Protein AF-A0A847Q2Q8-F1 (afdb_monomer_lite)

Secondary structure (DSSP, 8-state):
--PPPPPPP---PPP--------------PPPP----------------PPPP-------------------PPP-------S--------PPPPEEEEEE-TTSSEEEEEEEESEEEE-TTTEEEE-TT-EEEEETTEEEEESSEEEEEE-SS---EEEEEETT-EEEGGGEEEEETTSEEEE-SSTT-TTEEEEEE-EEEEEE--SS-EEEEEEESS-EEEEGGGEEEE-TTEEEEE-TT-TTEEEEEEEEEEEEE-

pLDDT: mean 72.7, std 24.14, range [29.91, 97.44]

Sequence (259 aa):
QAAPEPAPAVEQAEAPIVEAPVESPVPQAAAPAVEQAEAPIVETPVESPVPPAAAPEAAAEREEPAEASAGQPVEVVQTAQPSGQPVQTPASSPASYKISKLENDLLVGIDLKKGSLAVNPRALVAYDGQITITEIGGWLLAGGSGTVWLGSRAGIAIVHKLEEGRIARAEALAAFDAHIELVPAETALTQGLVRVSRGSCDALVFPEGSYREMKIDGGPLSLRADSLLLSDESVTLSAAGGMPGYLVLSGRGRAVVAR

Structure (mmCIF, N/CA/C/O backbone):
data_AF-A0A847Q2Q8-F1
#
_entry.id   AF-A0A847Q2Q8-F1
#
loop_
_atom_site.group_PDB
_atom_site.id
_atom_site.type_symbol
_atom_site.label_atom_id
_atom_site.label_alt_id
_atom_site.label_comp_id
_atom_site.label_asym_id
_atom_site.label_entity_id
_atom_site.label_seq_id
_atom_site.pdbx_PDB_ins_code
_atom_site.Cartn_x
_atom_site.Cartn_y
_atom_site.Cartn_z
_atom_site.occupancy
_atom_site.B_iso_or_equiv
_atom_site.auth_seq_id
_atom_site.auth_comp_id
_atom_site.auth_asym_id
_atom_site.auth_atom_id
_atom_site.pdbx_PDB_model_num
ATOM 1 N N . GLN A 1 1 ? 65.331 -23.910 -52.247 1.00 42.25 1 GLN A N 1
ATOM 2 C CA . GLN A 1 1 ? 64.662 -24.687 -51.180 1.00 42.25 1 GLN A CA 1
ATOM 3 C C . GLN A 1 1 ? 64.107 -23.659 -50.200 1.00 42.25 1 GLN A C 1
ATOM 5 O O . GLN A 1 1 ? 64.895 -22.842 -49.761 1.00 42.25 1 GLN A O 1
ATOM 10 N N . ALA A 1 2 ? 62.818 -23.526 -49.909 1.00 44.47 2 ALA A N 1
ATOM 11 C CA . ALA A 1 2 ? 61.625 -24.279 -50.280 1.00 44.47 2 ALA A CA 1
ATOM 12 C C . ALA A 1 2 ? 60.468 -23.289 -50.548 1.00 44.47 2 ALA A C 1
ATOM 14 O O . ALA A 1 2 ? 60.478 -22.169 -50.041 1.00 44.47 2 ALA A O 1
ATOM 15 N N . ALA A 1 3 ? 59.541 -23.704 -51.411 1.00 51.12 3 ALA A N 1
ATOM 16 C CA . ALA A 1 3 ? 58.348 -22.976 -51.836 1.00 51.12 3 ALA A CA 1
ATOM 17 C C . ALA A 1 3 ? 57.242 -23.004 -50.755 1.00 51.12 3 ALA A C 1
ATOM 19 O O . ALA A 1 3 ? 57.277 -23.886 -49.897 1.00 51.12 3 ALA A O 1
ATOM 20 N N . PRO A 1 4 ? 56.264 -22.077 -50.793 1.00 50.19 4 PRO A N 1
ATOM 21 C CA . PRO A 1 4 ? 55.103 -22.104 -49.903 1.00 50.19 4 PRO A CA 1
ATOM 22 C C . PRO A 1 4 ? 54.136 -23.235 -50.290 1.00 50.19 4 PRO A C 1
ATOM 24 O O . PRO A 1 4 ? 53.754 -23.358 -51.454 1.00 50.19 4 PRO A O 1
ATOM 27 N N . GLU A 1 5 ? 53.738 -24.051 -49.314 1.00 51.28 5 GLU A N 1
ATOM 28 C CA . GLU A 1 5 ? 52.699 -25.074 -49.478 1.00 51.28 5 GLU A CA 1
ATOM 29 C C . GLU A 1 5 ? 51.289 -24.444 -49.421 1.00 51.28 5 GLU A C 1
ATOM 31 O O . GLU A 1 5 ? 51.044 -23.572 -48.580 1.00 51.28 5 GLU A O 1
ATOM 36 N N . PRO A 1 6 ? 50.363 -24.847 -50.314 1.00 53.94 6 PRO A N 1
ATOM 37 C CA . PRO A 1 6 ? 49.015 -24.294 -50.396 1.00 53.94 6 PRO A CA 1
ATOM 38 C C . PRO A 1 6 ? 48.042 -24.932 -49.391 1.00 53.94 6 PRO A C 1
ATOM 40 O O . PRO A 1 6 ? 48.138 -26.108 -49.048 1.00 53.94 6 PRO A O 1
ATOM 43 N N . ALA A 1 7 ? 47.062 -24.132 -48.967 1.00 52.88 7 ALA A N 1
ATOM 44 C CA . ALA A 1 7 ? 45.928 -24.543 -48.146 1.00 52.88 7 ALA A CA 1
ATOM 45 C C . ALA A 1 7 ? 45.093 -25.658 -48.808 1.00 52.88 7 ALA A C 1
ATOM 47 O O . ALA A 1 7 ? 44.859 -25.590 -50.020 1.00 52.88 7 ALA A O 1
ATOM 48 N N . PRO A 1 8 ? 44.557 -26.626 -48.043 1.00 48.09 8 PRO A N 1
ATOM 49 C CA . PRO A 1 8 ? 43.514 -27.500 -48.548 1.00 48.09 8 PRO A CA 1
ATOM 50 C C . PRO A 1 8 ? 42.139 -26.827 -48.463 1.00 48.09 8 PRO A C 1
ATOM 52 O O . PRO A 1 8 ? 41.803 -26.104 -47.523 1.00 48.09 8 PRO A O 1
ATOM 55 N N . ALA A 1 9 ? 41.374 -27.076 -49.519 1.00 42.25 9 ALA A N 1
ATOM 56 C CA . ALA A 1 9 ? 40.044 -26.581 -49.789 1.00 42.25 9 ALA A CA 1
ATOM 57 C C . ALA A 1 9 ? 38.961 -27.226 -48.905 1.00 42.25 9 ALA A C 1
ATOM 59 O O . ALA A 1 9 ? 39.065 -28.380 -48.510 1.00 42.25 9 ALA A O 1
ATOM 60 N N . VAL A 1 10 ? 37.923 -26.422 -48.658 1.00 47.19 10 VAL A N 1
ATOM 61 C CA . VAL A 1 10 ? 36.488 -26.736 -48.547 1.00 47.19 10 VAL A CA 1
ATOM 62 C C . VAL A 1 10 ? 36.111 -28.220 -48.414 1.00 47.19 10 VAL A C 1
ATOM 64 O O . VAL A 1 10 ? 36.114 -28.950 -49.399 1.00 47.19 10 VAL A O 1
ATOM 67 N N . GLU A 1 11 ? 35.598 -28.597 -47.243 1.00 40.97 11 GLU A N 1
ATOM 68 C CA . GLU A 1 11 ? 34.616 -29.679 -47.119 1.00 40.97 11 GLU A CA 1
ATOM 69 C C . GLU A 1 11 ? 33.400 -29.125 -46.362 1.00 40.97 11 GLU A C 1
ATOM 71 O O . GLU A 1 11 ? 33.376 -29.013 -45.137 1.00 40.97 11 GLU A O 1
ATOM 76 N N . GLN A 1 12 ? 32.414 -28.662 -47.134 1.00 45.03 12 GLN A N 1
ATOM 77 C CA . GLN A 1 12 ? 31.042 -28.528 -46.662 1.00 45.03 12 GLN A CA 1
ATOM 78 C C . GLN A 1 12 ? 30.512 -29.949 -46.469 1.00 45.03 12 GLN A C 1
ATOM 80 O O . GLN A 1 12 ? 30.345 -30.667 -47.449 1.00 45.03 12 GLN A O 1
ATOM 85 N N . ALA A 1 13 ? 30.254 -30.345 -45.226 1.00 40.31 13 ALA A N 1
ATOM 86 C CA . ALA A 1 13 ? 29.456 -31.525 -44.930 1.00 40.31 13 ALA A CA 1
ATOM 87 C C . ALA A 1 13 ? 28.062 -31.064 -44.496 1.00 40.31 13 ALA A C 1
ATOM 89 O O . ALA A 1 13 ? 27.894 -30.312 -43.534 1.00 40.31 13 ALA A O 1
ATOM 90 N N . GLU A 1 14 ? 27.097 -31.473 -45.308 1.00 42.81 14 GLU A N 1
ATOM 91 C CA . GLU A 1 14 ? 25.679 -31.152 -45.290 1.00 42.81 14 GLU A CA 1
ATOM 92 C C . GLU A 1 14 ? 24.980 -31.508 -43.971 1.00 42.81 14 GLU A C 1
ATOM 94 O O . GLU A 1 14 ? 25.254 -32.521 -43.328 1.00 42.81 14 GLU A O 1
ATOM 99 N N . ALA A 1 15 ? 23.998 -30.682 -43.611 1.00 41.25 15 ALA A N 1
ATOM 100 C CA . ALA A 1 15 ? 22.937 -31.065 -42.694 1.00 41.25 15 ALA A CA 1
ATOM 101 C C . ALA A 1 15 ? 22.070 -32.166 -43.332 1.00 41.25 15 ALA A C 1
ATOM 103 O O . ALA A 1 15 ? 21.669 -32.002 -44.484 1.00 41.25 15 ALA A O 1
ATOM 104 N N . PRO A 1 16 ? 21.673 -33.226 -42.610 1.00 42.56 16 PRO A N 1
ATOM 105 C CA . PRO A 1 16 ? 20.575 -34.059 -43.068 1.00 42.56 16 PRO A CA 1
ATOM 106 C C . PRO A 1 16 ? 19.238 -33.443 -42.631 1.00 42.56 16 PRO A C 1
ATOM 108 O O . PRO A 1 16 ? 18.934 -33.339 -41.441 1.00 42.56 16 PRO A O 1
ATOM 111 N N . ILE A 1 17 ? 18.434 -33.038 -43.615 1.00 41.88 17 ILE A N 1
ATOM 112 C CA . ILE A 1 17 ? 16.991 -32.804 -43.477 1.00 41.88 17 ILE A CA 1
ATOM 113 C C . ILE A 1 17 ? 16.263 -34.022 -44.083 1.00 41.88 17 ILE A C 1
ATOM 115 O O . ILE A 1 17 ? 16.668 -34.495 -45.141 1.00 41.88 17 ILE A O 1
ATOM 119 N N . VAL A 1 18 ? 15.130 -34.392 -43.461 1.00 37.06 18 VAL A N 1
ATOM 120 C CA . VAL A 1 18 ? 14.027 -35.276 -43.927 1.00 37.06 18 VAL A CA 1
ATOM 121 C C . VAL A 1 18 ? 14.330 -36.780 -43.750 1.00 37.06 18 VAL A C 1
ATOM 123 O O . VAL A 1 18 ? 15.325 -37.270 -44.253 1.00 37.06 18 VAL A O 1
ATOM 126 N N . GLU A 1 19 ? 13.602 -37.554 -42.931 1.00 35.22 19 GLU A N 1
ATOM 127 C CA . GLU A 1 19 ? 12.213 -38.007 -43.140 1.00 35.22 19 GLU A CA 1
ATOM 128 C C . GLU A 1 19 ? 11.446 -38.296 -41.820 1.00 35.22 19 GLU A C 1
ATOM 130 O O . GLU A 1 19 ? 11.912 -39.021 -40.944 1.00 35.22 19 GLU A O 1
ATOM 135 N N . ALA A 1 20 ? 10.222 -37.764 -41.710 1.00 41.94 20 ALA A N 1
ATOM 136 C CA . ALA A 1 20 ? 9.076 -38.448 -41.078 1.00 41.94 20 ALA A CA 1
ATOM 137 C C . ALA A 1 20 ? 8.509 -39.470 -42.104 1.00 41.94 20 ALA A C 1
ATOM 139 O O . ALA A 1 20 ? 8.862 -39.301 -43.272 1.00 41.94 20 ALA A O 1
ATOM 140 N N . PRO A 1 21 ? 7.608 -40.445 -41.803 1.00 46.44 21 PRO A N 1
ATOM 141 C CA . PRO A 1 21 ? 6.661 -40.511 -40.672 1.00 46.44 21 PRO A CA 1
ATOM 142 C C . PRO A 1 21 ? 6.418 -41.925 -40.077 1.00 46.44 21 PRO A C 1
ATOM 144 O O . PRO A 1 21 ? 6.434 -42.905 -40.805 1.00 46.44 21 PRO A O 1
ATOM 147 N N . VAL A 1 22 ? 6.026 -42.054 -38.800 1.00 43.41 22 VAL A N 1
ATOM 148 C CA . VAL A 1 22 ? 5.015 -43.072 -38.430 1.00 43.41 22 VAL A CA 1
ATOM 149 C C . VAL A 1 22 ? 4.222 -42.638 -37.197 1.00 43.41 22 VAL A C 1
ATOM 151 O O . VAL A 1 22 ? 4.743 -42.412 -36.109 1.00 43.41 22 VAL A O 1
ATOM 154 N N . GLU A 1 23 ? 2.932 -42.522 -37.447 1.00 37.50 23 GLU A N 1
ATOM 155 C CA . GLU A 1 23 ? 1.781 -42.370 -36.574 1.00 37.50 23 GLU A CA 1
ATOM 156 C C . GLU A 1 23 ? 1.622 -43.553 -35.601 1.00 37.50 23 GLU A C 1
ATOM 158 O O . GLU A 1 23 ? 1.736 -44.701 -36.029 1.00 37.50 23 GLU A O 1
ATOM 163 N N . SER A 1 24 ? 1.326 -43.291 -34.318 1.00 45.00 24 SER A N 1
ATOM 164 C CA . SER A 1 24 ? 0.503 -44.145 -33.427 1.00 45.00 24 SER A CA 1
ATOM 165 C C . SER A 1 24 ? 0.433 -43.585 -31.994 1.00 45.00 24 SER A C 1
ATOM 167 O O . SER A 1 24 ? 1.316 -42.835 -31.585 1.00 45.00 24 SER A O 1
ATOM 169 N N . PRO A 1 25 ? -0.650 -43.846 -31.239 1.00 46.44 25 PRO A N 1
ATOM 170 C CA . PRO A 1 25 ? -1.560 -42.784 -30.840 1.00 46.44 25 PRO A CA 1
ATOM 171 C C . PRO A 1 25 ? -1.456 -42.371 -29.372 1.00 46.44 25 PRO A C 1
ATOM 173 O O . PRO A 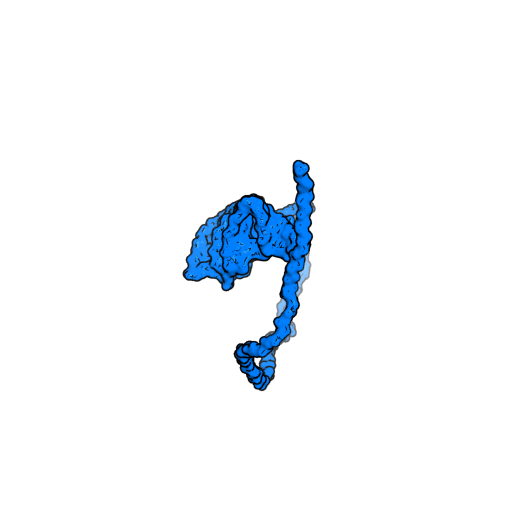1 25 ? -1.077 -43.125 -28.480 1.00 46.44 25 PRO A O 1
ATOM 176 N N . VAL A 1 26 ? -1.915 -41.142 -29.152 1.00 43.50 26 VAL A N 1
ATOM 177 C CA . VAL A 1 26 ? -2.361 -40.590 -27.873 1.00 43.50 26 VAL A CA 1
ATOM 178 C C . VAL A 1 26 ? -3.368 -41.556 -27.225 1.00 43.50 26 VAL A C 1
ATOM 180 O O . VAL A 1 26 ? -4.384 -41.854 -27.859 1.00 43.50 26 VAL A O 1
ATOM 183 N N . PRO A 1 27 ? -3.200 -42.001 -25.965 1.00 40.97 27 PRO A N 1
ATOM 184 C CA . PRO A 1 27 ? -4.347 -42.432 -25.183 1.00 40.97 27 PRO A CA 1
ATOM 185 C C . PRO A 1 27 ? -5.154 -41.180 -24.833 1.00 40.97 27 PRO A C 1
ATOM 187 O O . PRO A 1 27 ? -4.901 -40.476 -23.856 1.00 40.97 27 PRO A O 1
ATOM 190 N N . GLN A 1 28 ? -6.102 -40.877 -25.715 1.00 39.44 28 GLN A N 1
ATOM 191 C CA . GLN A 1 28 ? -7.170 -39.919 -25.512 1.00 39.44 28 GLN A CA 1
ATOM 192 C C . GLN A 1 28 ? -8.017 -40.444 -24.347 1.00 39.44 28 GLN A C 1
ATOM 194 O O . GLN A 1 28 ? -8.826 -41.356 -24.510 1.00 39.44 28 GLN A O 1
ATOM 199 N N . ALA A 1 29 ? -7.788 -39.915 -23.144 1.00 40.31 29 ALA A N 1
ATOM 200 C CA . ALA A 1 29 ? -8.736 -40.079 -22.056 1.00 40.31 29 ALA A CA 1
ATOM 201 C C . ALA A 1 29 ? -10.028 -39.386 -22.497 1.00 40.31 29 ALA A C 1
ATOM 203 O O . ALA A 1 29 ? -10.071 -38.169 -22.683 1.00 40.31 29 ALA A O 1
ATOM 204 N N . ALA A 1 30 ? -11.034 -40.211 -22.765 1.00 37.88 30 ALA A N 1
ATOM 205 C CA . ALA A 1 30 ? -12.343 -39.808 -23.224 1.00 37.88 30 ALA A CA 1
ATOM 206 C C . ALA A 1 30 ? -12.934 -38.730 -22.308 1.00 37.88 30 ALA A C 1
ATOM 208 O O . ALA A 1 30 ? -13.065 -38.918 -21.098 1.00 37.88 30 ALA A O 1
ATOM 209 N N . ALA A 1 31 ? -13.330 -37.614 -22.915 1.00 38.31 31 ALA A N 1
ATOM 210 C CA . ALA A 1 31 ? -14.381 -36.783 -22.361 1.00 38.31 31 ALA A CA 1
ATOM 211 C C . ALA A 1 31 ? -15.652 -37.644 -22.245 1.00 38.31 31 ALA A C 1
ATOM 213 O O . ALA A 1 31 ? -16.011 -38.301 -23.229 1.00 38.31 31 ALA A O 1
ATOM 214 N N . PRO A 1 32 ? -16.359 -37.666 -21.104 1.00 40.22 32 PRO A N 1
ATOM 215 C CA . PRO A 1 32 ? -17.725 -38.143 -21.119 1.00 40.22 32 PRO A CA 1
ATOM 216 C C . PRO A 1 32 ? -18.565 -37.152 -21.925 1.00 40.22 32 PRO A C 1
ATOM 218 O O . PRO A 1 32 ? -18.540 -35.939 -21.706 1.00 40.22 32 PRO A O 1
ATOM 221 N N . ALA A 1 33 ? -19.264 -37.711 -22.906 1.00 36.22 33 ALA A N 1
ATOM 222 C CA . ALA A 1 33 ? -20.278 -37.039 -23.683 1.00 36.22 33 ALA A CA 1
ATOM 223 C C . ALA A 1 33 ? -21.372 -36.465 -22.771 1.00 36.22 33 ALA A C 1
ATOM 225 O O . ALA A 1 33 ? -21.797 -37.086 -21.802 1.00 36.22 33 ALA A O 1
ATOM 226 N N . VAL A 1 34 ? -21.783 -35.262 -23.155 1.00 38.19 34 VAL A N 1
ATOM 227 C CA . VAL A 1 34 ? -23.048 -34.567 -22.915 1.00 38.19 34 VAL A CA 1
ATOM 228 C C . VAL A 1 34 ? -24.156 -35.446 -22.317 1.00 38.19 34 VAL A C 1
ATOM 230 O O . VAL A 1 34 ? -24.701 -36.314 -22.994 1.00 38.19 34 VAL A O 1
ATOM 233 N N . GLU A 1 35 ? -24.562 -35.130 -21.089 1.00 38.19 35 GLU A N 1
ATOM 234 C CA . GLU A 1 35 ? -25.920 -35.395 -20.620 1.00 38.19 35 GLU A CA 1
ATOM 235 C C . GLU A 1 35 ? -26.674 -34.062 -20.706 1.00 38.19 35 GLU A C 1
ATOM 237 O O . GLU A 1 35 ? -26.507 -33.161 -19.884 1.00 38.19 35 GLU A O 1
ATOM 242 N N . GLN A 1 36 ? -27.430 -33.894 -21.793 1.00 43.00 36 GLN A N 1
ATOM 243 C CA . GLN A 1 36 ? -28.483 -32.891 -21.867 1.00 43.00 36 GLN A CA 1
ATOM 244 C C . GLN A 1 36 ? -29.540 -33.245 -20.819 1.00 43.00 36 GLN A C 1
ATOM 246 O O . GLN A 1 36 ? -30.263 -34.226 -20.972 1.00 43.00 36 GLN A O 1
ATOM 251 N N . ALA A 1 37 ? -29.660 -32.408 -19.797 1.00 40.03 37 ALA A N 1
ATOM 252 C CA . ALA A 1 37 ? -30.885 -32.267 -19.029 1.00 40.03 37 ALA A CA 1
ATOM 253 C C . ALA A 1 37 ? -31.390 -30.830 -19.222 1.00 40.03 37 ALA A C 1
ATOM 255 O O . ALA A 1 37 ? -31.073 -29.925 -18.454 1.00 40.03 37 ALA A O 1
ATOM 256 N N . GLU A 1 38 ? -32.150 -30.618 -20.299 1.00 47.81 38 GLU A N 1
ATOM 257 C CA . GLU A 1 38 ? -33.140 -29.543 -20.347 1.00 47.81 38 GLU A CA 1
ATOM 258 C C . GLU A 1 38 ? -34.271 -29.893 -19.374 1.00 47.81 38 GLU A C 1
ATOM 260 O O . GLU A 1 38 ? -34.927 -30.924 -19.521 1.00 47.81 38 GLU A O 1
ATOM 265 N N . ALA A 1 39 ? -34.518 -29.026 -18.393 1.00 41.78 39 ALA A N 1
ATOM 266 C CA . ALA A 1 39 ? -35.787 -28.929 -17.678 1.00 41.78 39 ALA A CA 1
ATOM 267 C C . ALA A 1 39 ? -35.914 -27.522 -17.056 1.00 41.78 39 ALA A C 1
ATOM 269 O O . ALA A 1 39 ? -34.904 -26.875 -16.784 1.00 41.78 39 ALA A O 1
ATOM 270 N N . PRO A 1 40 ? -37.142 -27.004 -16.911 1.00 44.09 40 PRO A N 1
ATOM 271 C CA . PRO A 1 40 ? -37.523 -25.727 -17.498 1.00 44.09 40 PRO A CA 1
ATOM 272 C C . PRO A 1 40 ? -37.280 -24.503 -16.615 1.00 44.09 40 PRO A C 1
ATOM 274 O O . PRO A 1 40 ? -37.281 -24.545 -15.387 1.00 44.09 40 PRO A O 1
ATOM 277 N N . ILE A 1 41 ? -37.190 -23.384 -17.326 1.00 47.44 41 ILE A N 1
ATOM 278 C CA . ILE A 1 41 ? -37.459 -22.021 -16.883 1.00 47.44 41 ILE A CA 1
ATOM 279 C C . ILE A 1 41 ? -38.739 -22.025 -16.029 1.00 47.44 41 ILE A C 1
ATOM 281 O O . ILE A 1 41 ? -39.822 -22.323 -16.531 1.00 47.44 41 ILE A O 1
ATOM 285 N N . VAL A 1 42 ? -38.624 -21.678 -14.750 1.00 38.78 42 VAL A N 1
ATOM 286 C CA . VAL A 1 42 ? -39.754 -21.166 -13.971 1.00 38.78 42 VAL A CA 1
ATOM 287 C C . VAL A 1 42 ? -39.409 -19.724 -13.643 1.00 38.78 42 VAL A C 1
ATOM 289 O O . VAL A 1 42 ? -38.712 -19.437 -12.673 1.00 38.78 42 VAL A O 1
ATOM 292 N N . GLU A 1 43 ? -39.874 -18.815 -14.500 1.00 40.25 43 GLU A N 1
ATOM 293 C CA . GLU A 1 43 ? -40.080 -17.425 -14.116 1.00 40.25 43 GLU A CA 1
ATOM 294 C C . GLU A 1 43 ? -41.085 -17.419 -12.964 1.00 40.25 43 GLU A C 1
ATOM 296 O O . GLU A 1 43 ? -42.289 -17.573 -13.162 1.00 40.25 43 GLU A O 1
ATOM 301 N N . THR A 1 44 ? -40.602 -17.282 -11.735 1.00 40.91 44 THR A N 1
ATOM 302 C CA . THR A 1 44 ? -41.458 -16.811 -10.651 1.00 40.91 44 THR A CA 1
ATOM 303 C C . THR A 1 44 ? -41.521 -15.289 -10.766 1.00 40.91 44 THR A C 1
ATOM 305 O O . THR A 1 44 ? -40.486 -14.645 -10.558 1.00 40.91 44 THR A O 1
ATOM 308 N N . PRO A 1 45 ? -42.677 -14.685 -11.095 1.00 46.00 45 PRO A N 1
ATOM 309 C CA . PRO A 1 45 ? -42.817 -13.240 -11.035 1.00 46.00 45 PRO A CA 1
ATOM 310 C C . PRO A 1 45 ? -42.664 -12.820 -9.573 1.00 46.00 45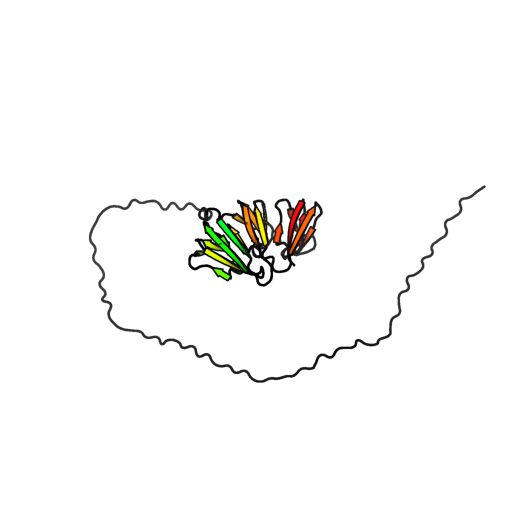 PRO A C 1
ATOM 312 O O . PRO A 1 45 ? -43.511 -13.127 -8.735 1.00 46.00 45 PRO A O 1
ATOM 315 N N . VAL A 1 46 ? -41.572 -12.129 -9.244 1.00 40.03 46 VAL A N 1
ATOM 316 C CA . VAL A 1 46 ? -41.518 -11.362 -7.999 1.00 40.03 46 VAL A CA 1
ATOM 317 C C . VAL A 1 46 ? -42.337 -10.106 -8.256 1.00 40.03 46 VAL A C 1
ATOM 319 O O . VAL A 1 46 ? -41.852 -9.097 -8.766 1.00 40.03 46 VAL A O 1
ATOM 322 N N . GLU A 1 47 ? -43.630 -10.242 -7.984 1.00 39.75 47 GLU A N 1
ATOM 323 C CA . GLU A 1 47 ? -44.590 -9.156 -7.898 1.00 39.75 47 GLU A CA 1
ATOM 324 C C . GLU A 1 47 ? -44.002 -8.061 -7.000 1.00 39.75 47 GLU A C 1
ATOM 326 O O . GLU A 1 47 ? -43.698 -8.283 -5.829 1.00 39.75 47 GLU A O 1
ATOM 331 N N . SER A 1 48 ? -43.768 -6.886 -7.582 1.00 43.56 48 SER A N 1
ATOM 332 C CA . SER A 1 48 ? -43.435 -5.682 -6.830 1.00 43.56 48 SER A CA 1
ATOM 333 C C . SER A 1 48 ? -44.699 -5.198 -6.123 1.00 43.56 48 SER A C 1
ATOM 335 O O . SER A 1 48 ? -45.632 -4.789 -6.819 1.00 43.56 48 SER A O 1
ATOM 337 N N . PRO A 1 49 ? -44.770 -5.157 -4.781 1.00 40.69 49 PRO A N 1
ATOM 338 C CA . PRO A 1 49 ? -45.802 -4.370 -4.138 1.00 40.69 49 PRO A CA 1
ATOM 339 C C . PRO A 1 49 ? -45.432 -2.890 -4.289 1.00 40.69 49 PRO A C 1
ATOM 341 O O . PRO A 1 49 ? -44.642 -2.332 -3.529 1.00 40.69 49 PRO A O 1
ATOM 344 N N . VAL A 1 50 ? -46.011 -2.254 -5.307 1.00 44.06 50 VAL A N 1
ATOM 345 C CA . VAL A 1 50 ? -46.184 -0.800 -5.365 1.00 44.06 50 VAL A CA 1
ATOM 346 C C . VAL A 1 50 ? -47.062 -0.413 -4.166 1.00 44.06 50 VAL A C 1
ATOM 348 O O . VAL A 1 50 ? -48.200 -0.885 -4.095 1.00 44.06 50 VAL A O 1
ATOM 351 N N . PRO A 1 51 ? -46.603 0.415 -3.210 1.00 48.81 51 PRO A N 1
ATOM 352 C CA . PRO A 1 51 ? -47.514 0.973 -2.220 1.00 48.81 51 PRO A CA 1
ATOM 353 C C . PRO A 1 51 ? -48.498 1.916 -2.937 1.00 48.81 51 PRO A C 1
ATOM 355 O O . PRO A 1 51 ? -48.067 2.733 -3.757 1.00 48.81 51 PRO A O 1
ATOM 358 N N . PRO A 1 52 ? -49.815 1.812 -2.684 1.00 47.81 52 PRO A N 1
ATOM 359 C CA . PRO A 1 52 ? -50.805 2.606 -3.395 1.00 47.81 52 PRO A CA 1
ATOM 360 C C . PRO A 1 52 ? -50.626 4.097 -3.100 1.00 47.81 52 PRO A C 1
ATOM 362 O O . PRO A 1 52 ? -50.491 4.518 -1.950 1.00 47.81 52 PRO A O 1
ATOM 365 N N . ALA A 1 53 ? -50.660 4.891 -4.170 1.00 40.91 53 ALA A N 1
ATOM 366 C CA . ALA A 1 53 ? -50.795 6.334 -4.115 1.00 40.91 53 ALA A CA 1
ATOM 367 C C . ALA A 1 53 ? -52.094 6.704 -3.383 1.00 40.91 53 ALA A C 1
ATOM 369 O O . ALA A 1 53 ? -53.187 6.381 -3.846 1.00 40.91 53 ALA A O 1
ATOM 370 N N . ALA A 1 54 ? -51.964 7.403 -2.259 1.00 38.75 54 ALA A N 1
ATOM 371 C CA . ALA A 1 54 ? -53.069 8.062 -1.581 1.00 38.75 54 ALA A CA 1
ATOM 372 C C . ALA A 1 54 ? -52.729 9.546 -1.390 1.00 38.75 54 ALA A C 1
ATOM 374 O O . ALA A 1 54 ? -51.848 9.910 -0.617 1.00 38.75 54 ALA A O 1
ATOM 375 N N . ALA A 1 55 ? -53.444 10.391 -2.121 1.00 39.75 55 ALA A N 1
ATOM 376 C CA . ALA A 1 55 ? -53.714 11.797 -1.828 1.00 39.75 55 ALA A CA 1
ATOM 377 C C . ALA A 1 55 ? -55.128 12.084 -2.386 1.00 39.75 55 ALA A C 1
ATOM 379 O O . ALA A 1 55 ? -55.498 11.390 -3.341 1.00 39.75 55 ALA A O 1
ATOM 380 N N . PRO A 1 56 ? -55.910 13.072 -1.897 1.00 46.16 56 PRO A N 1
ATOM 381 C CA . PRO A 1 56 ? -55.545 14.205 -1.033 1.00 46.16 56 PRO A CA 1
ATOM 382 C C . PRO A 1 56 ? -56.572 14.500 0.105 1.00 46.16 56 PRO A C 1
ATOM 384 O O . PRO A 1 56 ? -57.488 13.722 0.338 1.00 46.16 56 PRO A O 1
ATOM 387 N N . GLU A 1 57 ? -56.412 15.674 0.741 1.00 35.19 57 GLU A N 1
ATOM 388 C CA . GLU A 1 57 ? -57.350 16.420 1.621 1.00 35.19 57 GLU A CA 1
ATOM 389 C C . GLU A 1 57 ? -57.246 16.111 3.138 1.00 35.19 57 GLU A C 1
ATOM 391 O O . GLU A 1 57 ? -57.248 14.960 3.546 1.00 35.19 57 GLU A O 1
ATOM 396 N N . ALA A 1 58 ? -57.114 17.070 4.067 1.00 33.28 58 ALA A N 1
ATOM 397 C CA . ALA A 1 58 ? -57.446 18.495 4.045 1.00 33.28 58 ALA A CA 1
ATOM 398 C C . ALA A 1 58 ? -56.647 19.327 5.086 1.00 33.28 58 ALA A C 1
ATOM 400 O O . ALA A 1 58 ? -56.220 18.814 6.116 1.00 33.28 58 ALA A O 1
ATOM 401 N N . ALA A 1 59 ? -56.587 20.638 4.810 1.00 34.59 59 ALA A N 1
ATOM 402 C CA . ALA A 1 59 ? -56.432 21.773 5.733 1.00 34.59 59 ALA A CA 1
ATOM 403 C C . ALA A 1 59 ? -55.055 22.044 6.380 1.00 34.59 59 ALA A C 1
ATOM 405 O O . ALA A 1 59 ? -54.830 21.782 7.557 1.00 34.59 59 ALA A O 1
ATOM 406 N N . ALA A 1 60 ? -54.186 22.731 5.631 1.00 36.91 60 ALA A N 1
ATOM 407 C CA . ALA A 1 60 ? -53.291 23.735 6.203 1.00 36.91 60 ALA A CA 1
ATOM 408 C C . ALA A 1 60 ? -53.804 25.117 5.766 1.00 36.91 60 ALA A C 1
ATOM 410 O O . ALA A 1 60 ? -53.832 25.425 4.571 1.00 36.91 60 ALA A O 1
ATOM 411 N N . GLU A 1 61 ? -54.275 25.903 6.734 1.00 39.12 61 GLU A N 1
ATOM 412 C CA . GLU A 1 61 ? -54.620 27.315 6.573 1.00 39.12 61 GLU A CA 1
ATOM 413 C C . GLU A 1 61 ? -53.422 28.092 6.015 1.00 39.12 61 GLU A C 1
ATOM 415 O O . GLU A 1 61 ? -52.298 27.996 6.507 1.00 39.12 61 GLU A O 1
ATOM 420 N N . ARG A 1 62 ? -53.685 28.854 4.952 1.00 38.16 62 ARG A N 1
ATOM 421 C CA . ARG A 1 62 ? -52.803 29.904 4.451 1.00 38.16 62 ARG A CA 1
ATOM 422 C C . ARG A 1 62 ? -53.102 31.186 5.217 1.00 38.16 62 ARG A C 1
ATOM 424 O O . ARG A 1 62 ? -54.222 31.675 5.128 1.00 38.16 62 ARG A O 1
ATOM 431 N N . GLU A 1 63 ? -52.074 31.787 5.798 1.00 36.03 63 GLU A N 1
ATOM 432 C CA . GLU A 1 63 ? -51.988 33.240 5.951 1.00 36.03 63 GLU A CA 1
ATOM 433 C C . GLU A 1 63 ? -50.545 33.682 5.638 1.00 36.03 63 GLU A C 1
ATOM 435 O O . GLU A 1 63 ? -49.588 33.288 6.298 1.00 36.03 63 GLU A O 1
ATOM 440 N N . GLU A 1 64 ? -50.402 34.464 4.570 1.00 43.28 64 GLU A N 1
ATOM 441 C CA . GLU A 1 64 ? -49.307 35.408 4.292 1.00 43.28 64 GLU A CA 1
ATOM 442 C C . GLU A 1 64 ? -49.912 36.829 4.439 1.00 43.28 64 GLU A C 1
ATOM 444 O O . GLU A 1 64 ? -51.138 36.955 4.393 1.00 43.28 64 GLU A O 1
ATOM 449 N N . PRO A 1 65 ? -49.146 37.933 4.366 1.00 49.78 65 PRO A N 1
ATOM 450 C CA . PRO A 1 65 ? -48.021 38.371 5.193 1.00 49.78 65 PRO A CA 1
ATOM 451 C C . PRO A 1 65 ? -48.291 39.799 5.751 1.00 49.78 65 PRO A C 1
ATOM 453 O O . PRO A 1 65 ? -49.174 40.507 5.270 1.00 49.78 65 PRO A O 1
ATOM 456 N N . ALA A 1 66 ? -47.512 40.292 6.722 1.00 34.38 66 ALA A N 1
ATOM 457 C CA . ALA A 1 66 ? -47.501 41.730 7.033 1.00 34.38 66 ALA A CA 1
ATOM 458 C C . ALA A 1 66 ? -46.153 42.209 7.595 1.00 34.38 66 ALA A C 1
ATOM 460 O O . ALA A 1 66 ? -45.644 41.695 8.589 1.00 34.38 66 ALA A O 1
ATOM 461 N N . GLU A 1 67 ? -45.604 43.211 6.911 1.00 39.88 67 GLU A N 1
ATOM 462 C CA . GLU A 1 67 ? -44.412 43.997 7.225 1.00 39.88 67 GLU A CA 1
ATOM 463 C C . GLU A 1 67 ? -44.528 44.826 8.517 1.00 39.88 67 GLU A C 1
ATOM 465 O O . GLU A 1 67 ? -45.619 45.266 8.874 1.00 39.88 67 GLU A O 1
ATOM 470 N N . ALA A 1 68 ? -43.361 45.105 9.125 1.00 33.50 68 ALA A N 1
ATOM 471 C CA . ALA A 1 68 ? -42.940 46.285 9.917 1.00 33.50 68 ALA A CA 1
ATOM 472 C C . ALA A 1 68 ? -41.992 45.811 11.050 1.00 33.50 68 ALA A C 1
ATOM 474 O O . ALA A 1 68 ? -42.311 44.866 11.754 1.00 33.50 68 ALA A O 1
ATOM 475 N N . SER A 1 69 ? -40.824 46.381 11.355 1.00 36.50 69 SER A N 1
ATOM 476 C CA . SER A 1 69 ? -40.198 47.637 10.961 1.00 36.50 69 SER A CA 1
ATOM 477 C C . SER A 1 69 ? -38.705 47.617 11.350 1.00 36.50 69 SER A C 1
ATOM 479 O O . SER A 1 69 ? -38.345 47.102 12.404 1.00 36.50 69 SER A O 1
ATOM 481 N N . ALA A 1 70 ? -37.883 48.207 10.479 1.00 33.22 70 ALA A N 1
ATOM 482 C CA . ALA A 1 70 ? -36.647 48.970 10.698 1.00 33.22 70 ALA A CA 1
ATOM 483 C C . ALA A 1 70 ? -35.664 48.625 11.844 1.00 33.22 70 ALA A C 1
ATOM 485 O O . ALA A 1 70 ? -35.924 48.877 13.019 1.00 33.22 70 ALA A O 1
ATOM 486 N N . GLY A 1 71 ? -34.417 48.315 11.456 1.00 29.91 71 GLY A N 1
ATOM 487 C CA . GLY A 1 71 ? -33.247 48.618 12.282 1.00 29.91 71 GLY A CA 1
ATOM 488 C C . GLY A 1 71 ? -31.920 48.026 11.800 1.00 29.91 71 GLY A C 1
ATOM 489 O O . GLY A 1 71 ? -31.618 46.892 12.134 1.00 29.91 71 GLY A O 1
ATOM 490 N N . GLN A 1 72 ? -31.100 48.879 11.169 1.00 39.25 72 GLN A N 1
ATOM 491 C CA . GLN A 1 72 ? -29.634 48.813 10.969 1.00 39.25 72 GLN A CA 1
ATOM 492 C C . GLN A 1 72 ? -29.110 48.244 9.626 1.00 39.25 72 GLN A C 1
ATOM 494 O O . GLN A 1 72 ? -29.409 47.107 9.268 1.00 39.25 72 GLN A O 1
ATOM 499 N N . PRO A 1 73 ? -28.311 49.030 8.864 1.00 41.66 73 PRO A N 1
ATOM 500 C CA . PRO A 1 73 ? -27.707 48.577 7.617 1.00 41.66 73 PRO A CA 1
ATOM 501 C C . PRO A 1 73 ? -26.593 47.570 7.913 1.00 41.66 73 PRO A C 1
ATOM 503 O O . PRO A 1 73 ? -25.585 47.905 8.532 1.00 41.66 73 PRO A O 1
ATOM 506 N N . VAL A 1 74 ? -26.785 46.337 7.451 1.00 40.19 74 VAL A N 1
ATOM 507 C CA . VAL A 1 74 ? -25.728 45.328 7.386 1.00 40.19 74 VAL A CA 1
ATOM 508 C C . VAL A 1 74 ? -24.640 45.800 6.429 1.00 40.19 74 VAL A C 1
ATOM 510 O O . VAL A 1 74 ? -24.879 46.118 5.264 1.00 40.19 74 VAL A O 1
ATOM 513 N N . GLU A 1 75 ? -23.443 45.865 6.992 1.00 42.72 75 GLU A N 1
ATOM 514 C CA . GLU A 1 75 ? -22.164 46.112 6.356 1.00 42.72 75 GLU A CA 1
ATOM 515 C C . GLU A 1 75 ? -22.012 45.248 5.096 1.00 42.72 75 GLU A C 1
ATOM 517 O O . GLU A 1 75 ? -22.127 44.021 5.130 1.00 42.72 75 GLU A O 1
ATOM 522 N N . VAL A 1 76 ? -21.774 45.907 3.963 1.00 38.94 76 VAL A N 1
ATOM 523 C CA . VAL A 1 76 ? -21.451 45.261 2.691 1.00 38.94 76 VAL A CA 1
ATOM 524 C C . VAL A 1 76 ? -20.045 44.678 2.816 1.00 38.94 76 VAL A C 1
ATOM 526 O O . VAL A 1 76 ? -19.062 45.321 2.450 1.00 38.94 76 VAL A O 1
ATOM 529 N N . VAL A 1 77 ? -19.931 43.460 3.343 1.00 36.31 77 VAL A N 1
ATOM 530 C CA . VAL A 1 77 ? -18.686 42.696 3.243 1.00 36.31 77 VAL A CA 1
ATOM 531 C C . VAL A 1 77 ? -18.664 42.054 1.865 1.00 36.31 77 VAL A C 1
ATOM 533 O O . VAL A 1 77 ? -19.371 41.091 1.574 1.00 36.31 77 VAL A O 1
ATOM 536 N N . GLN A 1 78 ? -17.875 42.681 0.997 1.00 36.47 78 GLN A N 1
ATOM 537 C CA . GLN A 1 78 ? -17.557 42.243 -0.352 1.00 36.47 78 GLN A CA 1
ATOM 538 C C . GLN A 1 78 ? -17.259 40.740 -0.390 1.00 36.47 78 GLN A C 1
ATOM 540 O O . GLN A 1 78 ? -16.349 40.248 0.277 1.00 36.47 78 GLN A O 1
ATOM 545 N N . THR A 1 79 ? -17.990 40.025 -1.243 1.00 36.12 79 THR A N 1
ATOM 546 C CA . THR A 1 79 ? -17.603 38.713 -1.757 1.00 36.12 79 THR A CA 1
ATOM 547 C C . THR A 1 79 ? -16.305 38.856 -2.550 1.00 36.12 79 THR A C 1
ATOM 549 O O . THR A 1 79 ? -16.321 39.069 -3.761 1.00 36.12 79 THR A O 1
ATOM 552 N N . ALA A 1 80 ? -15.169 38.748 -1.869 1.00 37.31 80 ALA A N 1
ATOM 553 C CA . ALA A 1 80 ? -13.900 38.443 -2.503 1.00 37.31 80 ALA A CA 1
ATOM 554 C C . ALA A 1 80 ? -13.794 36.916 -2.619 1.00 37.31 80 ALA A C 1
ATOM 556 O O . ALA A 1 80 ? -13.405 36.237 -1.675 1.00 37.31 80 ALA A O 1
ATOM 557 N N . GLN A 1 81 ? -14.168 36.368 -3.776 1.00 46.12 81 GLN A N 1
ATOM 558 C CA . GLN A 1 81 ? -13.604 35.100 -4.237 1.00 46.12 81 GLN A CA 1
ATOM 559 C C . GLN A 1 81 ? -12.142 35.353 -4.628 1.00 46.12 81 GLN A C 1
ATOM 561 O O . GLN A 1 81 ? -11.907 36.139 -5.549 1.00 46.12 81 GLN A O 1
ATOM 566 N N . PRO A 1 82 ? -11.158 34.658 -4.036 1.00 42.62 82 PRO A N 1
ATOM 567 C CA . PRO A 1 82 ? -9.937 34.344 -4.740 1.00 42.62 82 PRO A CA 1
ATOM 568 C C . PRO A 1 82 ? -10.068 32.947 -5.351 1.00 42.62 82 PRO A C 1
ATOM 570 O O . PRO A 1 82 ? -10.268 31.935 -4.679 1.00 42.62 82 PRO A O 1
ATOM 573 N N . SER A 1 83 ? -9.958 32.932 -6.670 1.00 48.09 83 SER A N 1
ATOM 574 C CA . SER A 1 83 ? -9.693 31.777 -7.510 1.00 48.09 83 SER A CA 1
ATOM 575 C C . SER A 1 83 ? -8.551 30.906 -6.958 1.00 48.09 83 SER A C 1
ATOM 577 O O . SER A 1 83 ? -7.521 31.426 -6.534 1.00 48.09 83 SER A O 1
ATOM 579 N N . GLY A 1 84 ? -8.696 29.580 -7.056 1.00 42.41 84 GLY A N 1
ATOM 580 C CA . GLY A 1 84 ? -7.555 28.660 -7.161 1.00 42.41 84 GLY A CA 1
ATOM 581 C C . GLY A 1 84 ? -6.825 28.248 -5.878 1.00 42.41 84 GLY A C 1
ATOM 582 O O . GLY A 1 84 ? -5.621 28.014 -5.942 1.00 42.41 84 GLY A O 1
ATOM 583 N N . GLN A 1 85 ? -7.497 28.114 -4.731 1.00 32.56 85 GLN A N 1
ATOM 584 C CA . GLN A 1 85 ? -6.873 27.447 -3.579 1.00 32.56 85 GLN A CA 1
ATOM 585 C C . GLN A 1 85 ? -6.950 25.916 -3.724 1.00 32.56 85 GLN A C 1
ATOM 587 O O . GLN A 1 85 ? -8.044 25.393 -3.952 1.00 32.56 85 GLN A O 1
ATOM 592 N N . PRO A 1 86 ? -5.829 25.178 -3.587 1.00 36.56 86 PRO A N 1
ATOM 593 C CA . PRO A 1 86 ? -5.884 23.728 -3.459 1.00 36.56 86 PRO A CA 1
ATOM 594 C C . PRO A 1 86 ? -6.716 23.382 -2.222 1.00 36.56 86 PRO A C 1
ATOM 596 O O . PRO A 1 86 ? -6.625 24.069 -1.202 1.00 36.56 86 PRO A O 1
ATOM 599 N N . VAL A 1 87 ? -7.534 22.332 -2.319 1.00 40.16 87 VAL A N 1
ATOM 600 C CA . VAL A 1 87 ? -8.254 21.757 -1.179 1.00 40.16 87 VAL A CA 1
ATOM 601 C C . VAL A 1 87 ? -7.217 21.444 -0.104 1.00 40.16 87 VAL A C 1
ATOM 603 O O . VAL A 1 87 ? -6.442 20.502 -0.241 1.00 40.16 87 VAL A O 1
ATOM 606 N N . GLN A 1 88 ? -7.153 22.274 0.936 1.00 34.38 88 GLN A N 1
ATOM 607 C CA . GLN A 1 88 ? -6.328 21.982 2.095 1.00 34.38 88 GLN A CA 1
ATOM 608 C C . GLN A 1 88 ? -7.034 20.865 2.850 1.00 34.38 88 GLN A C 1
ATOM 610 O O . GLN A 1 88 ? -8.044 21.091 3.517 1.00 34.38 88 GLN A O 1
ATOM 615 N N . THR A 1 89 ? -6.523 19.645 2.711 1.00 46.84 89 THR A N 1
ATOM 616 C CA . THR A 1 89 ? -6.829 18.557 3.635 1.00 46.84 89 THR A CA 1
ATOM 617 C C . THR A 1 89 ? -6.533 19.091 5.041 1.00 46.84 89 THR A C 1
ATOM 619 O O . THR A 1 89 ? -5.437 19.620 5.254 1.00 46.84 89 THR A O 1
ATOM 622 N N . PRO A 1 90 ? -7.488 19.054 5.991 1.00 38.97 90 PRO A N 1
ATOM 623 C CA . PRO A 1 90 ? -7.247 19.579 7.329 1.00 38.97 90 PRO A CA 1
ATOM 624 C C . PRO A 1 90 ? -6.001 18.904 7.894 1.00 38.97 90 PRO A C 1
ATOM 626 O O . PRO A 1 90 ? -5.844 17.694 7.739 1.00 38.97 90 PRO A O 1
ATOM 629 N N . ALA A 1 91 ? -5.112 19.697 8.498 1.00 44.19 91 ALA A N 1
ATOM 630 C CA . ALA A 1 91 ? -3.849 19.237 9.060 1.00 44.19 91 ALA A CA 1
ATOM 631 C C . ALA A 1 91 ? -4.100 18.098 10.063 1.00 44.19 91 ALA A C 1
ATOM 633 O O . ALA A 1 91 ? -4.384 18.325 11.240 1.00 44.19 91 ALA A O 1
ATOM 634 N N . SER A 1 92 ? -4.044 16.863 9.568 1.00 57.09 92 SER A N 1
ATOM 635 C CA . SER A 1 92 ? -4.261 15.667 10.361 1.00 57.09 92 SER A CA 1
ATOM 636 C C . SER A 1 92 ? -2.971 15.374 11.111 1.00 57.09 92 SER A C 1
ATOM 638 O O . SER A 1 92 ? -1.889 15.326 10.526 1.00 57.09 92 SER A O 1
ATOM 640 N N . SER A 1 93 ? -3.066 15.245 12.434 1.00 67.56 93 SER A N 1
ATOM 641 C CA . SER A 1 93 ? -1.937 14.758 13.228 1.00 67.56 93 SER A CA 1
ATOM 642 C C . SER A 1 93 ? -1.609 13.323 12.811 1.00 67.56 93 SER A C 1
ATOM 644 O O . SER A 1 93 ? -2.550 12.573 12.535 1.00 67.56 93 SER A O 1
ATOM 646 N N . PRO A 1 94 ? -0.324 12.917 12.829 1.00 76.56 94 PRO A N 1
ATOM 647 C CA . PRO A 1 94 ? 0.051 11.550 12.497 1.00 76.56 94 PRO A CA 1
ATOM 648 C C . PRO A 1 94 ? -0.728 10.566 13.370 1.00 76.56 94 PRO A C 1
ATOM 650 O O . PRO A 1 94 ? -0.921 10.780 14.576 1.00 76.56 94 PRO A O 1
ATOM 653 N N . ALA A 1 95 ? -1.211 9.512 12.732 1.00 77.00 95 ALA A N 1
ATOM 654 C CA . ALA A 1 95 ? -1.956 8.455 13.359 1.00 77.00 95 ALA A CA 1
ATOM 655 C C . ALA A 1 95 ? -1.061 7.655 14.308 1.00 77.00 95 ALA A C 1
ATOM 657 O O . ALA A 1 95 ? 0.067 7.277 13.997 1.00 77.00 95 ALA A O 1
ATOM 658 N N . SER A 1 96 ? -1.594 7.364 15.490 1.00 82.88 96 SER A N 1
ATOM 659 C CA . SER A 1 96 ? -0.994 6.405 16.410 1.00 82.88 96 SER A CA 1
ATOM 660 C C . SER A 1 96 ? -1.836 5.145 16.379 1.00 82.88 96 SER A C 1
ATOM 662 O O . SER A 1 96 ? -3.016 5.183 16.743 1.00 82.88 96 SER A O 1
ATOM 664 N N . TYR A 1 97 ? -1.240 4.050 15.915 1.00 84.62 97 TYR A N 1
ATOM 665 C CA . TYR A 1 97 ? -1.944 2.789 15.760 1.00 84.62 97 TYR A CA 1
ATOM 666 C C . TYR A 1 97 ? -1.052 1.573 16.015 1.00 84.62 97 TYR A C 1
ATOM 668 O O . TYR A 1 97 ? 0.176 1.655 15.980 1.00 84.62 97 TYR A O 1
ATOM 676 N N . LYS A 1 98 ? -1.684 0.424 16.267 1.00 84.69 98 LYS A N 1
ATOM 677 C CA . LYS A 1 98 ? -1.013 -0.876 16.374 1.00 84.69 98 LYS A CA 1
ATOM 678 C C . LYS A 1 98 ? -1.622 -1.864 15.390 1.00 84.69 98 LYS A C 1
ATOM 680 O O . LYS A 1 98 ? -2.829 -2.086 15.393 1.00 84.69 98 LYS A O 1
ATOM 685 N N . ILE A 1 99 ? -0.763 -2.501 14.601 1.00 83.38 99 ILE A N 1
ATOM 686 C CA . ILE A 1 99 ? -1.148 -3.558 13.667 1.00 83.38 99 ILE A CA 1
ATOM 687 C C . ILE A 1 99 ? -1.111 -4.903 14.399 1.00 83.38 99 ILE A C 1
ATOM 689 O O . ILE A 1 99 ? -0.089 -5.274 14.977 1.00 83.38 99 ILE A O 1
ATOM 693 N N . SER A 1 100 ? -2.221 -5.637 14.363 1.00 82.88 100 SER A N 1
ATOM 694 C CA . SER A 1 100 ? -2.340 -6.998 14.888 1.00 82.88 100 SER A CA 1
ATOM 695 C C . SER A 1 100 ? -2.754 -7.937 13.758 1.00 82.88 100 SER A C 1
ATOM 697 O O . SER A 1 100 ? -3.841 -7.803 13.195 1.00 82.88 100 SER A O 1
ATOM 699 N N . LYS A 1 101 ? -1.878 -8.883 13.414 1.00 77.44 101 LYS A N 1
ATOM 700 C CA . LYS A 1 101 ? -2.178 -9.957 12.461 1.00 77.44 101 LYS A CA 1
ATOM 701 C C . LYS A 1 101 ? -3.041 -11.018 13.151 1.00 77.44 101 LYS A C 1
ATOM 703 O O . LYS A 1 101 ? -2.700 -11.438 14.256 1.00 77.44 101 LYS A O 1
ATOM 708 N N . LEU A 1 102 ? -4.161 -11.409 12.538 1.00 70.25 102 LEU A N 1
ATOM 709 C CA . LEU A 1 102 ? -5.001 -12.514 13.023 1.00 70.25 102 LEU A CA 1
ATOM 710 C C . LEU A 1 102 ? -4.566 -13.841 12.377 1.00 70.25 102 LEU A C 1
ATOM 712 O O . LEU A 1 102 ? -3.803 -13.831 11.419 1.00 70.25 102 LEU A O 1
ATOM 716 N N . GLU A 1 103 ? -5.058 -14.970 12.900 1.00 60.50 103 GLU A N 1
ATOM 717 C CA . GLU A 1 103 ? -4.546 -16.349 12.723 1.00 60.50 103 GLU A CA 1
ATOM 718 C C . GLU A 1 103 ? -4.210 -16.825 11.294 1.00 60.50 103 GLU A C 1
ATOM 720 O O . GLU A 1 103 ? -3.497 -17.813 11.156 1.00 60.50 103 GLU A O 1
ATOM 725 N N . ASN A 1 104 ? -4.659 -16.142 10.237 1.00 65.44 104 ASN A N 1
ATOM 726 C CA . ASN A 1 104 ? -4.371 -16.512 8.848 1.00 65.44 104 ASN A CA 1
ATOM 727 C C . ASN A 1 104 ? -3.657 -15.422 8.031 1.00 65.44 104 ASN A C 1
ATOM 729 O O . ASN A 1 104 ? -3.537 -15.578 6.821 1.00 65.44 104 ASN A O 1
ATOM 733 N N . ASP A 1 105 ? -3.224 -14.308 8.638 1.00 68.81 105 ASP A N 1
ATOM 734 C CA . ASP A 1 105 ? -2.555 -13.164 7.980 1.00 68.81 105 ASP A CA 1
ATOM 735 C C . ASP A 1 105 ? -3.353 -12.468 6.843 1.00 68.81 105 ASP A C 1
ATOM 737 O O . ASP A 1 105 ? -2.932 -11.434 6.317 1.00 68.81 105 ASP A O 1
ATOM 741 N N . LEU A 1 106 ? -4.528 -13.006 6.500 1.00 80.56 106 LEU A N 1
ATOM 742 C CA . LEU A 1 106 ? -5.504 -12.476 5.544 1.00 80.56 106 LEU A CA 1
ATOM 743 C C . LEU A 1 106 ? -6.404 -11.396 6.151 1.00 80.56 106 LEU A C 1
ATOM 745 O O . LEU A 1 106 ? -7.055 -10.666 5.410 1.00 80.56 106 LEU A O 1
ATOM 749 N N . LEU A 1 107 ? -6.462 -11.323 7.482 1.00 89.12 107 LEU A N 1
ATOM 750 C CA . LEU A 1 107 ? -7.219 -10.333 8.238 1.00 89.12 107 LEU A CA 1
ATOM 751 C C . LEU A 1 107 ? -6.275 -9.639 9.220 1.00 89.12 107 LEU A C 1
ATOM 753 O O . LEU A 1 107 ? -5.559 -10.284 9.990 1.00 89.12 107 LEU A O 1
ATOM 757 N N . VAL A 1 108 ? -6.290 -8.315 9.195 1.00 92.00 108 VAL A N 1
ATOM 758 C CA . VAL A 1 108 ? -5.431 -7.457 10.004 1.00 92.00 108 VAL A CA 1
ATOM 759 C C . VAL A 1 108 ? -6.299 -6.464 10.755 1.00 92.00 108 VAL A C 1
ATOM 761 O O . VAL A 1 108 ? -7.093 -5.751 10.150 1.00 92.00 108 VAL A O 1
ATOM 764 N N . GLY A 1 109 ? -6.140 -6.412 12.075 1.00 93.31 109 GLY A N 1
ATOM 765 C CA . GLY A 1 109 ? -6.732 -5.374 12.912 1.00 93.31 109 GLY A CA 1
ATOM 766 C C . GLY A 1 109 ? -5.756 -4.217 13.097 1.00 93.31 109 GLY A C 1
ATOM 767 O O . GLY A 1 109 ? -4.615 -4.432 13.511 1.00 93.31 109 GLY A O 1
ATOM 768 N N . ILE A 1 110 ? -6.198 -2.997 12.814 1.00 94.44 110 ILE A N 1
ATOM 769 C CA . ILE A 1 110 ? -5.474 -1.762 13.112 1.00 94.44 110 ILE A CA 1
ATOM 770 C C . ILE A 1 110 ? -6.209 -1.063 14.249 1.00 94.44 110 ILE A C 1
ATOM 772 O O . ILE A 1 110 ? -7.284 -0.507 14.045 1.00 94.44 110 ILE A O 1
ATOM 776 N N . ASP A 1 111 ? -5.631 -1.107 15.446 1.00 94.75 111 ASP A N 1
ATOM 777 C CA . ASP A 1 111 ? -6.130 -0.351 16.595 1.00 94.75 111 ASP A CA 1
ATOM 778 C C . ASP A 1 111 ? -5.664 1.101 16.447 1.00 94.75 111 ASP A C 1
ATOM 780 O O . ASP A 1 111 ? -4.474 1.379 16.596 1.00 94.75 111 ASP A O 1
ATOM 784 N N . LEU A 1 112 ? -6.587 1.998 16.099 1.00 94.12 112 LEU A N 1
ATOM 785 C CA . LEU A 1 112 ? -6.385 3.435 15.970 1.00 94.12 112 LEU A CA 1
ATOM 786 C C . LEU A 1 112 ? -6.658 4.108 17.318 1.00 94.12 112 LEU A C 1
ATOM 788 O O . LEU A 1 112 ? -7.754 4.002 17.864 1.00 94.12 112 LEU A O 1
ATOM 792 N N . LYS A 1 113 ? -5.675 4.844 17.844 1.00 91.31 113 LYS A N 1
ATOM 793 C CA . LYS A 1 113 ? -5.821 5.619 19.090 1.00 91.31 113 LYS A CA 1
ATOM 794 C C . LYS A 1 113 ? -6.100 7.096 18.842 1.00 91.31 113 LYS A C 1
ATOM 796 O O . LYS A 1 113 ? -6.820 7.733 19.608 1.00 91.31 113 LYS A O 1
ATOM 801 N N . LYS A 1 114 ? -5.460 7.661 17.820 1.00 88.25 114 LYS A N 1
ATOM 802 C CA . LYS A 1 114 ? -5.523 9.082 17.462 1.00 88.25 114 LYS A CA 1
ATOM 803 C C . LYS A 1 114 ? -5.138 9.245 15.997 1.00 88.25 114 LYS A C 1
ATOM 805 O O . LYS A 1 114 ? -4.342 8.454 15.500 1.00 88.25 114 LYS A O 1
ATOM 810 N N . GLY A 1 115 ? -5.624 10.312 15.368 1.00 88.38 115 GLY A N 1
ATOM 811 C CA . GLY A 1 115 ? -5.290 10.696 13.998 1.00 88.38 115 GLY A CA 1
ATOM 812 C C . GLY A 1 115 ? -6.309 10.159 13.006 1.00 88.38 115 GLY A C 1
ATOM 813 O O . GLY A 1 115 ? -7.460 9.896 13.365 1.00 88.38 115 GLY A O 1
ATOM 814 N N . SER A 1 116 ? -5.895 10.031 11.752 1.00 93.50 116 SER A N 1
ATOM 815 C CA . SER A 1 116 ? -6.743 9.465 10.711 1.00 93.50 116 SER A CA 1
ATOM 816 C C . SER A 1 116 ? -5.944 8.532 9.822 1.00 93.50 116 SER A C 1
ATOM 818 O O . SER A 1 116 ? -4.791 8.799 9.496 1.00 93.50 116 SER A O 1
ATOM 820 N N . LEU A 1 117 ? -6.574 7.436 9.435 1.00 95.94 117 LEU A N 1
ATOM 821 C CA . LEU A 1 117 ? -6.007 6.422 8.570 1.00 95.94 117 LEU A CA 1
ATOM 822 C C . LEU A 1 117 ? -6.713 6.505 7.220 1.00 95.94 117 LEU A C 1
ATOM 824 O O . LEU A 1 117 ? -7.939 6.478 7.165 1.00 95.94 117 LEU A O 1
ATOM 828 N N . ALA A 1 118 ? -5.955 6.609 6.137 1.00 96.69 118 ALA A N 1
ATOM 829 C CA . ALA A 1 118 ? -6.489 6.384 4.806 1.00 96.69 118 ALA A CA 1
ATOM 830 C C . ALA A 1 118 ? -6.574 4.873 4.585 1.00 96.69 118 ALA A C 1
ATOM 832 O O . ALA A 1 118 ? -5.580 4.162 4.724 1.00 96.69 118 ALA A O 1
ATOM 833 N N . VAL A 1 119 ? -7.766 4.383 4.272 1.00 97.25 119 VAL A N 1
ATOM 834 C CA . VAL A 1 119 ? -8.080 2.964 4.111 1.00 97.25 119 VAL A CA 1
ATOM 835 C C . VAL A 1 119 ? -8.616 2.735 2.709 1.00 97.25 119 VAL A C 1
ATOM 837 O O . VAL A 1 119 ? -9.482 3.466 2.231 1.00 97.25 119 VAL A O 1
ATOM 840 N N . ASN A 1 120 ? -8.111 1.707 2.039 1.00 95.50 120 ASN A N 1
ATOM 841 C CA . ASN A 1 120 ? -8.628 1.301 0.745 1.00 95.50 120 ASN A CA 1
ATOM 842 C C . ASN A 1 120 ? -10.030 0.697 0.930 1.00 95.50 120 ASN A C 1
ATOM 844 O O . ASN A 1 120 ? -10.159 -0.288 1.667 1.00 95.50 120 ASN A O 1
ATOM 848 N N . PRO A 1 121 ? -11.074 1.216 0.254 1.00 94.94 121 PRO A N 1
ATOM 849 C CA . PRO A 1 121 ? -12.428 0.681 0.373 1.00 94.94 121 PRO A CA 1
ATOM 850 C C . PRO A 1 121 ? -12.513 -0.824 0.094 1.00 94.94 121 PRO A C 1
ATOM 852 O O . PRO A 1 121 ? -13.309 -1.523 0.712 1.00 94.94 121 PRO A O 1
ATOM 855 N N . ARG A 1 122 ? -11.666 -1.345 -0.806 1.00 92.88 122 ARG A N 1
ATOM 856 C CA . ARG A 1 122 ? -11.645 -2.771 -1.171 1.00 92.88 122 ARG A CA 1
ATOM 857 C C . ARG A 1 122 ? -11.037 -3.664 -0.092 1.00 92.88 122 ARG A C 1
ATOM 859 O O . ARG A 1 122 ? -11.276 -4.868 -0.114 1.00 92.88 122 ARG A O 1
ATOM 866 N N . ALA A 1 123 ? -10.244 -3.089 0.810 1.00 93.69 123 ALA A N 1
ATOM 867 C CA . ALA A 1 123 ? -9.609 -3.804 1.906 1.00 93.69 123 ALA A CA 1
ATOM 868 C C . ALA A 1 123 ? -10.430 -3.746 3.201 1.00 93.69 123 ALA A C 1
ATOM 870 O O . ALA A 1 123 ? -10.207 -4.570 4.081 1.00 93.69 123 ALA A O 1
ATOM 871 N N . LEU A 1 124 ? -11.354 -2.790 3.352 1.00 95.25 124 LEU A N 1
ATOM 872 C CA . LEU A 1 124 ? -12.144 -2.641 4.574 1.00 95.25 124 LEU A CA 1
ATOM 873 C C . LEU A 1 124 ? -13.136 -3.802 4.745 1.00 95.25 124 LEU A C 1
ATOM 875 O O . LEU A 1 124 ? -13.971 -4.050 3.880 1.00 95.25 124 LEU A O 1
ATOM 879 N N . VAL A 1 125 ? -13.064 -4.483 5.890 1.00 94.94 125 VAL A N 1
ATOM 880 C CA . VAL A 1 125 ? -13.970 -5.586 6.257 1.00 94.94 125 VAL A CA 1
ATOM 881 C C . VAL A 1 125 ? -14.969 -5.138 7.318 1.00 94.94 125 VAL A C 1
ATOM 883 O O . VAL A 1 125 ? -16.166 -5.380 7.185 1.00 94.94 125 VAL A O 1
ATOM 886 N N . ALA A 1 126 ? -14.479 -4.498 8.379 1.00 95.81 126 ALA A N 1
ATOM 887 C CA . ALA A 1 126 ? -15.289 -4.014 9.492 1.00 95.81 126 ALA A CA 1
ATOM 888 C C . ALA A 1 126 ? -14.561 -2.888 10.238 1.00 95.81 126 ALA A C 1
ATOM 890 O O . ALA A 1 126 ? -13.351 -2.714 10.090 1.00 95.81 126 ALA A O 1
ATOM 891 N N . TYR A 1 127 ? -15.281 -2.148 11.075 1.00 97.44 127 TYR A N 1
ATOM 892 C CA . TYR A 1 127 ? -14.714 -1.155 11.986 1.00 97.44 127 TYR A CA 1
ATOM 893 C C . TYR A 1 127 ? -15.587 -1.014 13.236 1.00 97.44 127 TYR A C 1
ATOM 895 O O . TYR A 1 127 ? -16.788 -1.288 13.199 1.00 97.44 127 TYR A O 1
ATOM 903 N N . ASP A 1 128 ? -14.981 -0.598 14.347 1.00 96.62 128 ASP A N 1
ATOM 904 C CA . ASP A 1 128 ? -15.711 -0.313 15.583 1.00 96.62 128 ASP A CA 1
ATOM 905 C C . ASP A 1 128 ? -16.665 0.873 15.399 1.00 96.62 128 ASP A C 1
ATOM 907 O O . ASP A 1 128 ? -16.314 1.863 14.767 1.00 96.62 128 ASP A O 1
ATOM 911 N N . GLY A 1 129 ? -17.845 0.847 16.029 1.00 94.75 129 GLY A N 1
ATOM 912 C CA . GLY A 1 129 ? -18.864 1.902 15.874 1.00 94.75 129 GLY A CA 1
ATOM 913 C C . GLY A 1 129 ? -18.462 3.309 16.356 1.00 94.75 129 GLY A C 1
ATOM 914 O O . GLY A 1 129 ? -19.220 4.252 16.164 1.00 94.75 129 GLY A O 1
ATOM 915 N N . GLN A 1 130 ? -17.294 3.453 16.990 1.00 93.50 130 GLN A N 1
ATOM 916 C CA . GLN A 1 130 ? -16.693 4.739 17.373 1.00 93.50 130 GLN A CA 1
ATOM 917 C C . GLN A 1 130 ? -15.792 5.331 16.273 1.00 93.50 130 GLN A C 1
ATOM 919 O O . GLN A 1 130 ? -15.329 6.465 16.402 1.00 93.50 130 GLN A O 1
ATOM 924 N N . ILE A 1 131 ? -15.512 4.565 15.213 1.00 96.75 131 ILE A N 1
ATOM 925 C CA . ILE A 1 131 ? -14.759 5.022 14.049 1.00 96.75 131 ILE A CA 1
ATOM 926 C C . ILE A 1 131 ? -15.710 5.736 13.091 1.00 96.75 131 ILE A C 1
ATOM 928 O O . ILE A 1 131 ? -16.725 5.187 12.658 1.00 96.75 131 ILE A O 1
ATOM 932 N N . THR A 1 132 ? -15.339 6.955 12.721 1.00 96.25 132 THR A N 1
ATOM 933 C CA . THR A 1 132 ? -16.008 7.724 11.674 1.00 96.25 132 THR A CA 1
ATOM 934 C C . THR A 1 132 ? -15.297 7.478 10.351 1.00 96.25 132 THR A C 1
ATOM 936 O O . THR A 1 132 ? -14.071 7.577 10.286 1.00 96.25 132 THR A O 1
ATOM 939 N N . ILE A 1 133 ? -16.064 7.190 9.300 1.00 96.75 133 ILE A N 1
ATOM 940 C CA . ILE A 1 133 ? -15.559 6.980 7.942 1.00 96.75 133 ILE A CA 1
ATOM 941 C C . ILE A 1 133 ? -16.051 8.108 7.035 1.00 96.75 133 ILE A C 1
ATOM 943 O O . ILE A 1 133 ? -17.254 8.356 6.955 1.00 96.75 133 ILE A O 1
ATOM 947 N N . THR A 1 134 ? -15.128 8.739 6.312 1.00 96.56 134 THR A N 1
ATOM 948 C CA . THR A 1 134 ? -15.437 9.741 5.281 1.00 96.56 134 THR A CA 1
ATOM 949 C C . THR A 1 134 ? -14.718 9.383 3.988 1.00 96.56 134 THR A C 1
ATOM 951 O O . THR A 1 134 ? -13.510 9.177 4.001 1.00 96.56 134 THR A O 1
ATOM 954 N N . GLU A 1 135 ? -15.422 9.329 2.860 1.00 95.12 135 GLU A N 1
ATOM 955 C CA . GLU A 1 135 ? -14.796 9.039 1.566 1.00 95.12 135 GLU A CA 1
ATOM 956 C C . GLU A 1 135 ? -14.192 10.305 0.940 1.00 95.12 135 GLU A C 1
ATOM 958 O O . GLU A 1 135 ? -14.877 11.314 0.770 1.00 95.12 135 GLU A O 1
ATOM 963 N N . ILE A 1 136 ? -12.899 10.260 0.601 1.00 90.62 136 ILE A N 1
ATOM 964 C CA . ILE A 1 136 ? -12.162 11.367 -0.020 1.00 90.62 136 ILE A CA 1
ATOM 965 C C . ILE A 1 136 ? -11.189 10.800 -1.055 1.00 90.62 136 ILE A C 1
ATOM 967 O O . ILE A 1 136 ? -10.298 10.022 -0.725 1.00 90.62 136 ILE A O 1
ATOM 971 N N . GLY A 1 137 ? -11.332 11.208 -2.319 1.00 85.25 137 GLY A N 1
ATOM 972 C CA . GLY A 1 137 ? -10.365 10.870 -3.373 1.00 85.25 137 GLY A CA 1
ATOM 973 C C . GLY A 1 137 ? -10.188 9.365 -3.615 1.00 85.25 137 GLY A C 1
ATOM 974 O O . GLY A 1 137 ? -9.081 8.932 -3.921 1.00 85.25 137 GLY A O 1
ATOM 975 N N . GLY A 1 138 ? -11.251 8.570 -3.441 1.00 89.88 138 GLY A N 1
ATOM 976 C CA . GLY A 1 138 ? -11.219 7.107 -3.579 1.00 89.88 138 GLY A CA 1
ATOM 977 C C . GLY A 1 138 ? -10.683 6.354 -2.355 1.00 89.88 138 GLY A C 1
ATOM 978 O O . GLY A 1 138 ? -10.570 5.131 -2.399 1.00 89.88 138 GLY A O 1
ATOM 979 N N . TRP A 1 139 ? -10.376 7.061 -1.264 1.00 95.12 139 TRP A N 1
ATOM 980 C CA . TRP A 1 139 ? -9.954 6.493 0.016 1.00 95.12 139 TRP A CA 1
ATOM 981 C C . TRP A 1 139 ? -11.027 6.695 1.082 1.00 95.12 139 TRP A C 1
ATOM 983 O O . TRP A 1 139 ? -11.726 7.706 1.096 1.00 95.12 139 TRP A O 1
ATOM 993 N N . LEU A 1 140 ? -11.116 5.755 2.019 1.00 96.56 140 LEU A N 1
ATOM 994 C CA . LEU A 1 140 ? -11.897 5.903 3.240 1.00 96.56 140 LEU A CA 1
ATOM 995 C C . LEU A 1 140 ? -11.003 6.492 4.327 1.00 96.56 140 LEU A C 1
ATOM 997 O O . LEU A 1 140 ? -10.060 5.851 4.781 1.00 96.56 140 LEU A O 1
ATOM 1001 N N . LEU A 1 141 ? -11.297 7.710 4.759 1.00 96.75 141 LEU A N 1
ATOM 1002 C CA . LEU A 1 141 ? -10.634 8.333 5.889 1.00 96.75 141 LEU A CA 1
ATOM 1003 C C . LEU A 1 141 ? -11.290 7.845 7.183 1.00 96.75 141 LEU A C 1
ATOM 1005 O O . LEU A 1 141 ? -12.388 8.280 7.529 1.00 96.75 141 LEU A O 1
ATOM 1009 N N . ALA A 1 142 ? -10.613 6.938 7.882 1.00 96.31 142 ALA A N 1
ATOM 1010 C CA . ALA A 1 142 ? -11.024 6.429 9.180 1.00 96.31 142 ALA A CA 1
ATOM 1011 C C . ALA A 1 142 ? -10.435 7.288 10.301 1.00 96.31 142 ALA A C 1
ATOM 1013 O O . ALA A 1 142 ? -9.217 7.365 10.463 1.00 96.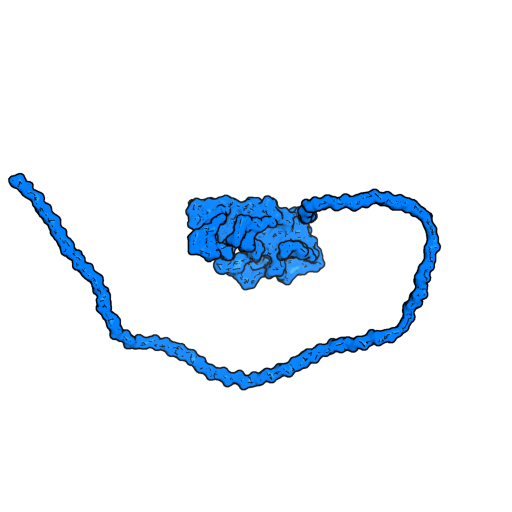31 142 ALA A O 1
ATOM 1014 N N . GLY A 1 143 ? -11.295 7.937 11.081 1.00 94.19 143 GLY A N 1
ATOM 1015 C CA . GLY A 1 143 ? -10.919 8.737 12.246 1.00 94.19 143 GLY A CA 1
ATOM 1016 C C . GLY A 1 143 ? -11.624 8.267 13.515 1.00 94.19 143 GLY A C 1
ATOM 1017 O O . GLY A 1 143 ? -12.633 7.571 13.455 1.00 94.19 143 GLY A O 1
ATOM 1018 N N . GLY A 1 144 ? -11.107 8.670 14.674 1.00 92.06 144 GLY A N 1
ATOM 1019 C CA . GLY A 1 144 ? -11.648 8.288 15.981 1.00 92.06 144 GLY A CA 1
ATOM 1020 C C . GLY A 1 144 ? -10.714 7.355 16.748 1.00 92.06 144 GLY A C 1
ATOM 1021 O O . GLY A 1 144 ? -9.498 7.394 16.555 1.00 92.06 144 GLY A O 1
ATOM 1022 N N . SER A 1 145 ? -11.287 6.556 17.648 1.00 94.06 145 SER A N 1
ATOM 1023 C CA . SER A 1 145 ? -10.560 5.581 18.466 1.00 94.06 145 SER A CA 1
ATOM 1024 C C . SER A 1 145 ? -11.288 4.242 18.434 1.00 94.06 145 SER A C 1
ATOM 1026 O O . SER A 1 145 ? -12.484 4.189 18.719 1.00 94.06 145 SER A O 1
ATOM 1028 N N . GLY A 1 146 ? -10.581 3.177 18.071 1.0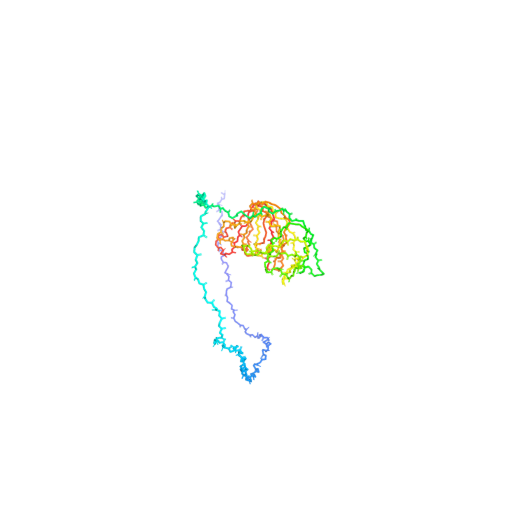0 94.50 146 GLY A N 1
ATOM 1029 C CA . GLY A 1 146 ? -11.159 1.853 17.857 1.00 94.50 146 GLY A CA 1
ATOM 1030 C C . GLY A 1 146 ? -10.352 1.031 16.861 1.00 94.50 146 GLY A C 1
ATOM 1031 O O . GLY A 1 146 ? -9.289 1.445 16.407 1.00 94.50 146 GLY A O 1
ATOM 1032 N N . THR A 1 147 ? -10.857 -0.142 16.514 1.00 95.88 147 THR A N 1
ATOM 1033 C CA . THR A 1 147 ? -10.206 -1.071 15.594 1.00 95.88 147 THR A CA 1
ATOM 1034 C C . THR A 1 147 ? -10.840 -0.996 14.212 1.00 95.88 147 THR A C 1
ATOM 1036 O O . THR A 1 147 ? -12.063 -0.980 14.067 1.00 95.88 147 THR A O 1
ATOM 1039 N N . VAL A 1 148 ? -9.993 -0.978 13.186 1.00 96.69 148 VAL A N 1
ATOM 1040 C CA . VAL A 1 148 ? -10.375 -1.170 11.786 1.00 96.69 148 VAL A CA 1
ATOM 1041 C C . VAL A 1 148 ? -9.842 -2.523 11.336 1.00 96.69 148 VAL A C 1
ATOM 1043 O O . VAL A 1 148 ? -8.650 -2.798 11.472 1.00 96.69 148 VAL A O 1
ATOM 1046 N N . TRP A 1 149 ? -10.710 -3.374 10.800 1.00 95.50 149 TRP A N 1
ATOM 1047 C CA . TRP A 1 149 ? -10.338 -4.681 10.274 1.00 95.50 149 TRP A CA 1
ATOM 1048 C C . TRP A 1 149 ? -10.245 -4.633 8.761 1.00 95.50 149 TRP A C 1
ATOM 1050 O O . TRP A 1 149 ? -11.206 -4.279 8.073 1.00 95.50 149 TRP A O 1
ATOM 1060 N N . LEU A 1 150 ? -9.079 -5.023 8.257 1.00 94.94 150 LEU A N 1
ATOM 1061 C CA . LEU A 1 150 ? -8.747 -5.028 6.844 1.00 94.94 150 LEU A CA 1
ATOM 1062 C C . LEU A 1 150 ? -8.436 -6.440 6.382 1.00 94.94 150 LEU A C 1
ATOM 1064 O O . LEU A 1 150 ? -7.766 -7.185 7.096 1.00 94.94 150 LEU A O 1
ATOM 1068 N N . GLY A 1 151 ? -8.860 -6.793 5.177 1.00 91.38 151 GLY A N 1
ATOM 1069 C CA . GLY A 1 151 ? -8.581 -8.098 4.612 1.00 91.38 151 GLY A CA 1
ATOM 1070 C C . GLY A 1 151 ? -8.388 -8.092 3.108 1.00 91.38 151 GLY A C 1
ATOM 1071 O O . GLY A 1 151 ? -8.768 -7.160 2.404 1.00 91.38 151 GLY A O 1
ATOM 1072 N N . SER A 1 152 ? -7.788 -9.174 2.623 1.00 87.44 152 SER A N 1
ATOM 1073 C CA . SER A 1 152 ? -7.621 -9.452 1.200 1.00 87.44 152 SER A CA 1
ATOM 1074 C C . SER A 1 152 ? -8.040 -10.882 0.893 1.00 87.44 152 SER A C 1
ATOM 1076 O O . SER A 1 152 ? -7.912 -11.783 1.720 1.00 87.44 152 SER A O 1
ATOM 1078 N N . ARG A 1 153 ? -8.533 -11.100 -0.329 1.00 76.81 153 ARG A N 1
ATOM 1079 C CA . ARG A 1 153 ? -8.903 -12.435 -0.815 1.00 76.81 153 ARG A CA 1
ATOM 1080 C C . ARG A 1 153 ? -7.693 -13.295 -1.177 1.00 76.81 153 ARG A C 1
ATOM 1082 O O . ARG A 1 153 ? -7.842 -14.507 -1.276 1.00 76.81 153 ARG A O 1
ATOM 1089 N N . ALA A 1 154 ? -6.539 -12.679 -1.433 1.00 68.75 154 ALA A N 1
ATOM 1090 C CA . ALA A 1 154 ? -5.479 -13.321 -2.209 1.00 68.75 154 ALA A CA 1
ATOM 1091 C C . ALA A 1 154 ? -4.065 -13.176 -1.629 1.00 68.75 154 ALA A C 1
ATOM 1093 O O . ALA A 1 154 ? -3.137 -13.741 -2.199 1.00 68.75 154 ALA A O 1
ATOM 1094 N N . GLY A 1 155 ? -3.853 -12.443 -0.531 1.00 71.00 155 GLY A N 1
ATOM 1095 C CA . GLY A 1 155 ? -2.491 -12.181 -0.059 1.00 71.00 155 GLY A CA 1
ATOM 1096 C C . GLY A 1 155 ? -2.368 -11.895 1.430 1.00 71.00 155 GLY A C 1
ATOM 1097 O O . GLY A 1 155 ? -3.253 -11.306 2.045 1.00 71.00 155 GLY A O 1
ATOM 1098 N N . ILE A 1 156 ? -1.220 -12.296 1.976 1.00 82.81 156 ILE A N 1
ATOM 1099 C CA . ILE A 1 156 ? -0.761 -11.947 3.322 1.00 82.81 156 ILE A CA 1
ATOM 1100 C C . ILE A 1 156 ? -0.415 -10.462 3.350 1.00 82.81 156 ILE A C 1
ATOM 1102 O O . ILE A 1 156 ? 0.318 -9.978 2.485 1.00 82.81 156 ILE A O 1
ATOM 1106 N N . ALA A 1 157 ? -0.903 -9.751 4.363 1.00 88.44 157 ALA A N 1
ATOM 1107 C CA . ALA A 1 157 ? -0.540 -8.356 4.542 1.00 88.44 157 ALA A CA 1
ATOM 1108 C C . ALA A 1 157 ? 0.950 -8.207 4.880 1.00 88.44 157 ALA A C 1
ATOM 1110 O O . ALA A 1 157 ? 1.484 -8.887 5.771 1.00 88.44 157 ALA A O 1
ATOM 1111 N N . ILE A 1 158 ? 1.594 -7.250 4.223 1.00 89.62 158 ILE A N 1
ATOM 1112 C CA . ILE A 1 158 ? 2.953 -6.820 4.538 1.00 89.62 158 ILE A CA 1
ATOM 1113 C C . ILE A 1 158 ? 2.932 -5.376 5.018 1.00 89.62 158 ILE A C 1
ATOM 1115 O O . ILE A 1 158 ? 2.114 -4.572 4.574 1.00 89.62 158 ILE A O 1
ATOM 1119 N N . VAL A 1 159 ? 3.832 -5.054 5.941 1.00 90.88 159 VAL A N 1
ATOM 1120 C CA . VAL A 1 159 ? 4.043 -3.680 6.391 1.00 90.88 159 VAL A CA 1
ATOM 1121 C C . VAL A 1 159 ? 5.288 -3.165 5.698 1.00 90.88 159 VAL A C 1
ATOM 1123 O O . VAL A 1 159 ? 6.342 -3.797 5.775 1.00 90.88 159 VAL A O 1
ATOM 1126 N N . HIS A 1 160 ? 5.165 -2.036 5.014 1.00 91.56 160 HIS A N 1
ATOM 1127 C CA . HIS A 1 160 ? 6.281 -1.409 4.333 1.00 91.56 160 HIS A CA 1
ATOM 1128 C C . HIS A 1 160 ? 6.343 0.070 4.673 1.00 91.56 160 HIS A C 1
ATOM 1130 O O . HIS A 1 160 ? 5.330 0.766 4.667 1.00 91.56 160 HIS A O 1
ATOM 1136 N N . LYS A 1 161 ? 7.553 0.567 4.919 1.00 92.56 161 LYS A N 1
ATOM 1137 C CA . LYS A 1 161 ? 7.758 1.989 5.159 1.00 92.56 161 LYS A CA 1
ATOM 1138 C C . LYS A 1 161 ? 7.561 2.768 3.859 1.00 92.56 161 LYS A C 1
ATOM 1140 O O . LYS A 1 161 ? 8.211 2.467 2.849 1.00 92.56 161 LYS A O 1
ATOM 1145 N N . LEU A 1 162 ? 6.681 3.756 3.897 1.00 93.81 162 LEU A N 1
ATOM 1146 C CA . LEU A 1 162 ? 6.552 4.816 2.910 1.00 93.81 162 LEU A CA 1
ATOM 1147 C C . LEU A 1 162 ? 7.325 6.038 3.410 1.00 93.81 162 LEU A C 1
ATOM 1149 O O . LEU A 1 162 ? 7.240 6.429 4.575 1.00 93.81 162 LEU A O 1
ATOM 1153 N N . GLU A 1 163 ? 8.116 6.628 2.531 1.00 94.19 163 GLU A N 1
ATOM 1154 C CA . GLU A 1 163 ? 8.842 7.871 2.771 1.00 94.19 163 GLU A CA 1
ATOM 1155 C C . GLU A 1 163 ? 8.941 8.627 1.449 1.00 94.19 163 GLU A C 1
ATOM 1157 O O . GLU A 1 163 ? 8.693 8.047 0.387 1.00 94.19 163 GLU A O 1
ATOM 1162 N N . GLU A 1 164 ? 9.233 9.920 1.535 1.00 94.06 164 GLU A N 1
ATOM 1163 C CA . GLU A 1 164 ? 9.298 10.825 0.389 1.00 94.06 164 GLU A CA 1
ATOM 1164 C C . GLU A 1 164 ? 10.106 10.231 -0.777 1.00 94.06 164 GLU A C 1
ATOM 1166 O O . GLU A 1 164 ? 11.124 9.572 -0.586 1.00 94.06 164 GLU A O 1
ATOM 1171 N N . GLY A 1 165 ? 9.599 10.398 -1.999 1.00 91.94 165 GLY A N 1
ATOM 1172 C CA . GLY A 1 165 ? 10.225 9.882 -3.217 1.00 91.94 165 GLY A CA 1
ATOM 1173 C C . GLY A 1 165 ? 9.912 8.418 -3.544 1.00 91.94 165 GLY A C 1
ATOM 1174 O O . GLY A 1 165 ? 9.986 8.047 -4.720 1.00 91.94 165 GLY A O 1
ATOM 1175 N N . ARG A 1 166 ? 9.493 7.590 -2.574 1.00 94.12 166 ARG A N 1
ATOM 1176 C CA . ARG A 1 166 ? 9.101 6.195 -2.847 1.00 94.12 166 ARG A CA 1
ATOM 1177 C C . ARG A 1 166 ? 7.864 6.112 -3.725 1.00 94.12 166 ARG A C 1
ATOM 1179 O O . ARG A 1 166 ? 6.964 6.950 -3.650 1.00 94.12 166 ARG A O 1
ATOM 1186 N N . ILE A 1 167 ? 7.809 5.053 -4.525 1.00 93.94 167 ILE A N 1
ATOM 1187 C CA . ILE A 1 167 ? 6.676 4.746 -5.398 1.00 93.94 167 ILE A CA 1
ATOM 1188 C C . ILE A 1 167 ? 5.949 3.520 -4.855 1.00 93.94 167 ILE A C 1
ATOM 1190 O O . ILE A 1 167 ? 6.582 2.548 -4.447 1.00 93.94 167 ILE A O 1
ATOM 1194 N N . ALA A 1 168 ? 4.622 3.561 -4.878 1.00 94.94 168 ALA A N 1
ATOM 1195 C CA . ALA A 1 168 ? 3.750 2.465 -4.491 1.00 94.94 168 ALA A CA 1
ATOM 1196 C C . ALA A 1 168 ? 2.601 2.307 -5.492 1.00 94.94 168 ALA A C 1
ATOM 1198 O O . ALA A 1 168 ? 2.187 3.267 -6.136 1.00 94.94 168 ALA A O 1
ATOM 1199 N N . ARG A 1 169 ? 2.045 1.105 -5.609 1.00 93.94 169 ARG A N 1
ATOM 1200 C CA . ARG A 1 169 ? 0.796 0.849 -6.324 1.00 93.94 169 ARG A CA 1
ATOM 1201 C C . ARG A 1 169 ? -0.370 1.176 -5.408 1.00 93.94 169 ARG A C 1
ATOM 1203 O O . ARG A 1 169 ? -0.551 0.514 -4.391 1.00 93.94 169 ARG A O 1
ATOM 1210 N N . ALA A 1 170 ? -1.164 2.175 -5.785 1.00 92.94 170 ALA A N 1
ATOM 1211 C CA . ALA A 1 170 ? -2.278 2.673 -4.984 1.00 92.94 170 ALA A CA 1
ATOM 1212 C C . ALA A 1 170 ? -3.263 1.557 -4.617 1.00 92.94 170 ALA A C 1
ATOM 1214 O O . ALA A 1 170 ? -3.671 1.451 -3.470 1.00 92.94 170 ALA A O 1
ATOM 1215 N N . GLU A 1 171 ? -3.580 0.672 -5.562 1.00 91.19 171 GLU A N 1
ATOM 1216 C CA . GLU A 1 171 ? -4.522 -0.430 -5.332 1.00 91.19 171 GLU A CA 1
ATOM 1217 C C . GLU A 1 171 ? -4.005 -1.479 -4.340 1.00 91.19 171 GLU A C 1
ATOM 1219 O O . GLU A 1 171 ? -4.804 -2.124 -3.668 1.00 91.19 171 GLU A O 1
ATOM 1224 N N . ALA A 1 172 ? -2.683 -1.629 -4.221 1.00 92.38 172 ALA A N 1
ATOM 1225 C CA . ALA A 1 172 ? -2.071 -2.566 -3.287 1.00 92.38 172 ALA A CA 1
ATOM 1226 C C . ALA A 1 172 ? -1.958 -1.987 -1.870 1.00 92.38 172 ALA A C 1
ATOM 1228 O O . ALA A 1 172 ? -1.862 -2.744 -0.902 1.00 92.38 172 ALA A O 1
ATOM 1229 N N . LEU A 1 173 ? -1.959 -0.657 -1.726 1.00 95.00 173 LEU A N 1
ATOM 1230 C CA . LEU A 1 173 ? -1.997 -0.006 -0.421 1.00 95.00 173 LEU A CA 1
ATOM 1231 C C . LEU A 1 173 ? -3.362 -0.282 0.221 1.00 95.00 173 LEU A C 1
ATOM 1233 O O . LEU A 1 173 ? -4.405 0.088 -0.314 1.00 95.00 173 LEU A O 1
ATOM 1237 N N . ALA A 1 174 ? -3.344 -0.948 1.370 1.00 95.00 174 ALA A N 1
ATOM 1238 C CA . ALA A 1 174 ? -4.531 -1.311 2.133 1.00 95.00 174 ALA A CA 1
ATOM 1239 C C . ALA A 1 174 ? -4.892 -0.222 3.139 1.00 95.00 174 ALA A C 1
ATOM 1241 O O . ALA A 1 174 ? -6.056 0.156 3.266 1.00 95.00 174 ALA A O 1
ATOM 1242 N N . ALA A 1 175 ? -3.881 0.275 3.848 1.00 95.94 175 ALA A N 1
ATOM 1243 C CA . ALA A 1 175 ? -4.023 1.408 4.737 1.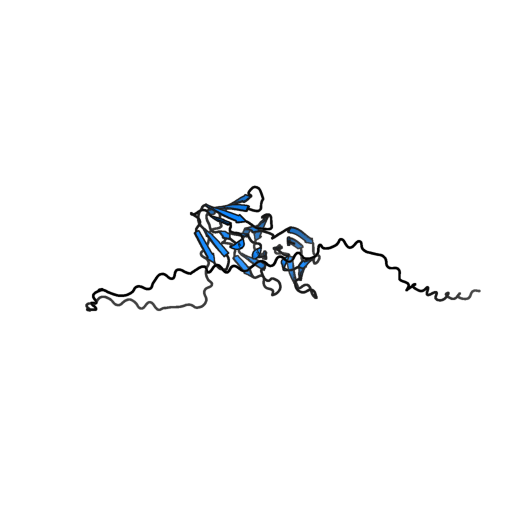00 95.94 175 ALA A CA 1
ATOM 1244 C C . ALA A 1 175 ? -2.690 2.102 4.983 1.00 95.94 175 ALA A C 1
ATOM 1246 O O . ALA A 1 175 ? -1.635 1.469 4.996 1.00 95.94 175 ALA A O 1
ATOM 1247 N N . PHE A 1 176 ? -2.754 3.401 5.219 1.00 95.62 176 PHE A N 1
ATOM 1248 C CA . PHE A 1 176 ? -1.614 4.222 5.590 1.00 95.62 176 PHE A CA 1
ATOM 1249 C C . PHE A 1 176 ? -2.096 5.458 6.342 1.00 95.62 176 PHE A C 1
ATOM 1251 O O . PHE A 1 176 ? -3.286 5.767 6.393 1.00 95.62 176 PHE A O 1
ATOM 1258 N N . ASP A 1 177 ? -1.165 6.165 6.958 1.00 94.94 177 ASP A N 1
ATOM 1259 C CA . ASP A 1 177 ? -1.489 7.348 7.738 1.00 94.94 177 ASP A CA 1
ATOM 1260 C C . ASP A 1 177 ? -1.943 8.513 6.843 1.00 94.94 177 ASP A C 1
ATOM 1262 O O . ASP A 1 177 ? -1.243 8.901 5.917 1.00 94.94 177 ASP A O 1
ATOM 1266 N N . ALA A 1 178 ? -3.100 9.112 7.108 1.00 93.56 178 ALA A N 1
ATOM 1267 C CA . ALA A 1 178 ? -3.672 10.120 6.217 1.00 93.56 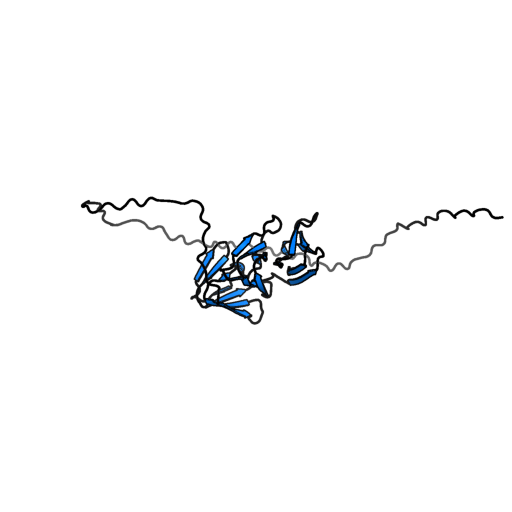178 ALA A CA 1
ATOM 1268 C C . ALA A 1 178 ? -2.874 11.437 6.133 1.00 93.56 178 ALA A C 1
ATOM 1270 O O . ALA A 1 178 ? -3.215 12.294 5.319 1.00 93.56 178 ALA A O 1
ATOM 1271 N N . HIS A 1 179 ? -1.841 11.631 6.962 1.00 91.06 179 HIS A N 1
ATOM 1272 C CA . HIS A 1 179 ? -0.953 12.792 6.840 1.00 91.06 179 HIS A CA 1
ATOM 1273 C C . HIS A 1 179 ? 0.053 12.683 5.684 1.00 91.06 179 HIS A C 1
ATOM 1275 O O . HIS A 1 179 ? 0.672 13.695 5.351 1.00 91.06 179 HIS A O 1
ATOM 1281 N N . ILE A 1 180 ? 0.276 11.490 5.112 1.00 92.75 180 ILE A N 1
ATOM 1282 C CA . ILE A 1 180 ? 1.170 11.368 3.957 1.00 92.75 180 ILE A CA 1
ATOM 1283 C C . ILE A 1 180 ? 0.474 11.837 2.684 1.00 92.75 180 ILE A C 1
ATOM 1285 O O . ILE A 1 180 ? -0.675 11.496 2.405 1.00 92.75 180 ILE A O 1
ATOM 1289 N N . GLU A 1 181 ? 1.202 12.618 1.894 1.00 92.06 181 GLU A N 1
ATOM 1290 C CA . GLU A 1 181 ? 0.714 13.131 0.621 1.00 92.06 181 GLU A CA 1
ATOM 1291 C C . GLU A 1 181 ? 1.192 12.210 -0.505 1.00 92.06 181 GLU A C 1
ATOM 1293 O O . GLU A 1 181 ? 2.385 11.914 -0.637 1.00 92.06 181 GLU A O 1
ATOM 1298 N N . LEU A 1 182 ? 0.237 11.745 -1.310 1.00 93.06 182 LEU A N 1
ATOM 1299 C CA . LEU A 1 182 ? 0.474 10.893 -2.467 1.00 93.06 182 LEU A CA 1
ATOM 1300 C C . LEU A 1 182 ? 0.105 11.655 -3.737 1.00 93.06 182 LEU A C 1
ATOM 1302 O O . LEU A 1 182 ? -0.995 12.196 -3.849 1.00 93.06 182 LEU A O 1
ATOM 1306 N N . VAL A 1 183 ? 1.005 11.649 -4.714 1.00 92.75 183 VAL A N 1
ATOM 1307 C CA . VAL A 1 183 ? 0.773 12.214 -6.049 1.00 92.75 183 VAL A CA 1
ATOM 1308 C C . VAL A 1 183 ? 0.883 11.116 -7.103 1.00 92.75 183 VAL A C 1
ATOM 1310 O O . VAL A 1 183 ? 1.654 10.174 -6.913 1.00 92.75 183 VAL A O 1
ATOM 1313 N N . PRO A 1 184 ? 0.145 11.181 -8.221 1.00 91.06 184 PRO A N 1
ATOM 1314 C CA . PRO A 1 184 ? 0.329 10.232 -9.315 1.00 91.06 184 PRO A CA 1
ATOM 1315 C C . PRO A 1 184 ? 1.790 10.206 -9.786 1.00 91.06 184 PRO A C 1
ATOM 1317 O O . PRO A 1 184 ? 2.412 11.254 -9.953 1.00 91.06 184 PRO A O 1
ATOM 1320 N N . ALA A 1 185 ? 2.351 9.016 -10.013 1.00 85.62 185 ALA A N 1
ATOM 1321 C CA . ALA A 1 185 ? 3.674 8.911 -10.619 1.00 85.62 185 ALA A CA 1
ATOM 1322 C C . ALA A 1 185 ? 3.586 9.372 -12.087 1.00 85.62 185 ALA A C 1
ATOM 1324 O O . ALA A 1 185 ? 2.790 8.839 -12.859 1.00 85.62 185 ALA A O 1
ATOM 1325 N N . GLU A 1 186 ? 4.375 10.380 -12.462 1.00 69.31 186 GLU A N 1
ATOM 1326 C CA . GLU A 1 186 ? 4.249 11.127 -13.722 1.00 69.31 186 GLU A CA 1
ATOM 1327 C C . GLU A 1 186 ? 4.702 10.343 -14.972 1.00 69.31 186 GLU A C 1
ATOM 1329 O O . GLU A 1 186 ? 5.694 10.694 -15.600 1.00 69.31 186 GLU A O 1
ATOM 1334 N N . THR A 1 187 ? 3.994 9.284 -15.379 1.00 65.88 187 THR A N 1
ATOM 1335 C CA . THR A 1 187 ? 4.091 8.721 -16.740 1.00 65.88 187 THR A CA 1
ATOM 1336 C C . THR A 1 187 ? 2.795 7.999 -17.144 1.00 65.88 187 THR A C 1
ATOM 1338 O O . THR A 1 187 ? 2.062 7.478 -16.306 1.00 65.88 187 THR A O 1
ATOM 1341 N N . ALA A 1 188 ? 2.528 7.879 -18.448 1.00 61.66 188 ALA A N 1
ATOM 1342 C CA . ALA A 1 188 ? 1.386 7.107 -18.958 1.00 61.66 188 ALA A CA 1
ATOM 1343 C C . ALA A 1 188 ? 1.479 5.590 -18.672 1.00 61.66 188 ALA A C 1
ATOM 1345 O O . ALA A 1 188 ? 0.477 4.888 -18.752 1.00 61.66 188 ALA A O 1
ATOM 1346 N N . LEU A 1 189 ? 2.671 5.078 -18.343 1.00 69.31 189 LEU A N 1
ATOM 1347 C CA . LEU A 1 189 ? 2.925 3.656 -18.070 1.00 69.31 189 LEU A CA 1
ATOM 1348 C C . LEU A 1 189 ? 2.881 3.320 -16.576 1.00 69.31 189 LEU A C 1
ATOM 1350 O O . LEU A 1 189 ? 2.885 2.150 -16.202 1.00 69.31 189 LEU A O 1
ATOM 1354 N N . THR A 1 190 ? 2.826 4.339 -15.723 1.00 73.56 190 THR A N 1
ATOM 1355 C CA . THR A 1 190 ? 2.758 4.220 -14.265 1.00 73.56 190 THR A CA 1
ATOM 1356 C C . THR A 1 190 ? 1.318 4.395 -13.774 1.00 73.56 190 THR A C 1
ATOM 1358 O O . THR A 1 190 ? 1.092 4.868 -12.665 1.00 73.56 190 THR A O 1
ATOM 1361 N N . GLN A 1 191 ? 0.325 4.014 -14.591 1.00 83.00 191 GLN A N 1
ATOM 1362 C CA . GLN A 1 191 ? -1.082 4.025 -14.186 1.00 83.00 191 GLN A CA 1
ATOM 1363 C C . GLN A 1 191 ? -1.288 3.189 -12.915 1.00 83.00 191 GLN A C 1
ATOM 1365 O O . GLN A 1 191 ? -0.814 2.054 -12.802 1.00 83.00 191 GLN A O 1
ATOM 1370 N N . GLY A 1 192 ? -1.978 3.783 -11.941 1.00 88.00 192 GLY A N 1
ATOM 1371 C CA . GLY A 1 192 ? -2.191 3.191 -10.620 1.00 88.00 192 GLY A CA 1
ATOM 1372 C C . GLY A 1 192 ? -0.976 3.251 -9.688 1.00 88.00 192 GLY A C 1
ATOM 1373 O O . GLY A 1 192 ? -1.083 2.806 -8.547 1.00 88.00 192 GLY A O 1
ATOM 1374 N N . LEU A 1 193 ? 0.162 3.803 -10.125 1.00 92.12 193 LEU A N 1
ATOM 1375 C CA . LEU A 1 193 ? 1.297 4.086 -9.250 1.00 92.12 193 LEU A CA 1
ATOM 1376 C C . LEU A 1 193 ? 1.217 5.516 -8.713 1.00 92.12 193 LEU A C 1
ATOM 1378 O O . LEU A 1 193 ? 0.910 6.473 -9.425 1.00 92.12 193 LEU A O 1
ATOM 1382 N N . VAL A 1 194 ? 1.553 5.646 -7.441 1.00 93.88 194 VAL A N 1
ATOM 1383 C CA . VAL A 1 194 ? 1.623 6.895 -6.694 1.00 93.88 194 VAL A CA 1
ATOM 1384 C C . VAL A 1 194 ? 3.022 7.061 -6.128 1.00 93.88 194 VAL A C 1
ATOM 1386 O O . VAL A 1 194 ? 3.698 6.086 -5.806 1.00 93.88 194 VAL A O 1
ATOM 1389 N N . ARG A 1 195 ? 3.463 8.306 -6.016 1.00 94.06 195 ARG A N 1
ATOM 1390 C CA . ARG A 1 195 ? 4.694 8.704 -5.352 1.00 94.06 195 ARG A CA 1
ATOM 1391 C C . ARG A 1 195 ? 4.347 9.415 -4.054 1.00 94.06 195 ARG A C 1
ATOM 1393 O O . ARG A 1 195 ? 3.444 10.247 -4.031 1.00 94.06 195 ARG A O 1
ATOM 1400 N N . VAL A 1 196 ? 5.096 9.121 -3.000 1.00 95.19 196 VAL A N 1
ATOM 1401 C CA . VAL A 1 196 ? 5.031 9.886 -1.753 1.00 95.19 196 VAL A CA 1
ATOM 1402 C C . VAL A 1 196 ? 5.677 11.246 -2.003 1.00 95.19 196 VAL A C 1
ATOM 1404 O O . VAL A 1 196 ? 6.890 11.325 -2.198 1.00 95.19 196 VAL A O 1
ATOM 1407 N N . SER A 1 197 ? 4.877 12.309 -2.049 1.00 93.94 197 SER A N 1
ATOM 1408 C CA . SER A 1 197 ? 5.388 13.678 -2.187 1.00 93.94 197 SER A CA 1
ATOM 1409 C C . SER A 1 197 ? 5.804 14.267 -0.849 1.00 93.94 197 SER A C 1
ATOM 1411 O O . SER A 1 197 ? 6.655 15.149 -0.820 1.00 93.94 197 SER A O 1
ATOM 1413 N N . ARG A 1 198 ? 5.203 13.801 0.255 1.00 93.94 198 ARG A N 1
ATOM 1414 C CA . ARG A 1 198 ? 5.498 14.311 1.593 1.00 93.94 198 ARG A CA 1
ATOM 1415 C C . ARG A 1 198 ? 5.181 13.304 2.691 1.00 93.94 198 ARG A C 1
ATOM 1417 O O . ARG A 1 198 ? 4.136 12.656 2.676 1.00 93.94 198 ARG A O 1
ATOM 1424 N N . GLY A 1 199 ? 6.046 13.287 3.703 1.00 91.75 199 GLY A N 1
ATOM 1425 C CA . GLY A 1 199 ? 5.841 12.565 4.956 1.00 91.75 199 GLY A CA 1
ATOM 1426 C C . GLY A 1 199 ? 6.459 11.169 4.963 1.00 91.75 199 GLY A C 1
ATOM 1427 O O . GLY A 1 199 ? 7.133 10.748 4.023 1.00 91.75 199 GLY A O 1
ATOM 1428 N N . SER A 1 200 ? 6.265 10.458 6.071 1.00 93.38 200 SER A N 1
ATOM 1429 C CA . SER A 1 200 ? 6.698 9.073 6.208 1.00 93.38 200 SER A CA 1
ATOM 1430 C C . SER A 1 200 ? 5.791 8.334 7.176 1.00 93.38 200 SER A C 1
ATOM 1432 O O . SER A 1 200 ? 5.476 8.842 8.249 1.00 93.38 200 SER A O 1
ATOM 1434 N N . CYS A 1 201 ? 5.393 7.126 6.804 1.00 92.56 201 CYS A N 1
ATOM 1435 C CA . CYS A 1 201 ? 4.631 6.243 7.671 1.00 92.56 201 CYS A CA 1
ATOM 1436 C C . CYS A 1 201 ? 4.926 4.782 7.341 1.00 92.56 201 CYS A C 1
ATOM 1438 O O . CYS A 1 201 ? 5.464 4.464 6.279 1.00 92.56 201 CYS A O 1
ATOM 1440 N N . ASP A 1 202 ? 4.539 3.888 8.239 1.00 92.88 202 ASP A N 1
ATOM 1441 C CA . ASP A 1 202 ? 4.340 2.498 7.863 1.00 92.88 202 ASP A CA 1
ATOM 1442 C C . ASP A 1 202 ? 3.003 2.381 7.118 1.00 92.88 202 ASP A C 1
ATOM 1444 O O . ASP A 1 202 ? 1.995 2.970 7.513 1.00 92.88 202 ASP A O 1
ATOM 1448 N N . ALA A 1 203 ? 2.999 1.642 6.014 1.00 94.19 203 ALA A N 1
ATOM 1449 C CA . ALA A 1 203 ? 1.804 1.338 5.248 1.00 94.19 203 ALA A CA 1
ATOM 1450 C C . ALA A 1 203 ? 1.564 -0.165 5.232 1.00 94.19 203 ALA A C 1
ATOM 1452 O O . ALA A 1 203 ? 2.490 -0.966 5.075 1.00 94.19 203 ALA A O 1
ATOM 1453 N N . LEU A 1 204 ? 0.299 -0.541 5.365 1.00 94.50 204 LEU A N 1
ATOM 1454 C CA . LEU A 1 204 ? -0.154 -1.899 5.150 1.00 94.50 204 LEU A CA 1
ATOM 1455 C C . LEU A 1 204 ? -0.409 -2.102 3.658 1.00 94.50 204 LEU A C 1
ATOM 1457 O O . LEU A 1 204 ? -1.127 -1.320 3.033 1.00 94.50 204 LEU A O 1
ATOM 1461 N N . VAL A 1 205 ? 0.153 -3.166 3.098 1.00 93.88 205 VAL A N 1
ATOM 1462 C CA . VAL A 1 205 ? 0.054 -3.503 1.678 1.00 93.88 205 VAL A CA 1
ATOM 1463 C C . VAL A 1 205 ? -0.470 -4.925 1.538 1.00 93.88 205 VAL A C 1
ATOM 1465 O O . VAL A 1 205 ? 0.025 -5.843 2.195 1.00 93.88 205 VAL A O 1
ATOM 1468 N N . PHE A 1 206 ? -1.457 -5.108 0.665 1.00 92.81 206 PHE A N 1
ATOM 1469 C CA . PHE A 1 206 ? -1.932 -6.420 0.244 1.00 92.81 206 PHE A CA 1
ATOM 1470 C C . PHE A 1 206 ? -1.417 -6.708 -1.168 1.00 92.81 206 PHE A C 1
ATOM 1472 O O . PHE A 1 206 ? -1.956 -6.169 -2.131 1.00 92.81 206 PHE A O 1
ATOM 1479 N N . PRO A 1 207 ? -0.390 -7.557 -1.321 1.00 86.25 207 PRO A N 1
ATOM 1480 C CA . PRO A 1 207 ? 0.273 -7.771 -2.601 1.00 86.25 207 PRO A CA 1
ATOM 1481 C C . PRO A 1 207 ? -0.541 -8.540 -3.663 1.00 86.25 207 PRO A C 1
ATOM 1483 O O . PRO A 1 207 ? 0.051 -8.937 -4.650 1.00 86.25 207 PRO A O 1
ATOM 1486 N N . GLU A 1 208 ? -1.851 -8.759 -3.483 1.00 84.00 208 GLU A N 1
ATOM 1487 C CA . GLU A 1 208 ? -2.715 -9.596 -4.345 1.00 84.00 208 GLU A CA 1
ATOM 1488 C C . GLU A 1 208 ? -1.994 -10.824 -4.937 1.00 84.00 208 GLU A C 1
ATOM 1490 O O . GLU A 1 208 ? -1.656 -10.862 -6.114 1.00 84.00 208 GLU A O 1
ATOM 1495 N N . GLY A 1 209 ? -1.747 -11.842 -4.108 1.00 84.94 209 GLY A N 1
ATOM 1496 C CA . GLY A 1 209 ? -1.054 -13.062 -4.519 1.00 84.94 209 GLY A CA 1
ATOM 1497 C C . GLY A 1 209 ? 0.315 -13.224 -3.864 1.00 84.94 209 GLY A C 1
ATOM 1498 O O . GLY A 1 209 ? 0.562 -12.788 -2.735 1.00 84.94 209 GLY A O 1
ATOM 1499 N N . SER A 1 210 ? 1.209 -13.920 -4.569 1.00 87.25 210 SER A N 1
ATOM 1500 C CA . SER A 1 210 ? 2.583 -14.140 -4.108 1.00 87.25 210 SER A CA 1
ATOM 1501 C C . SER A 1 210 ? 3.451 -12.936 -4.442 1.00 87.25 210 SER A C 1
ATOM 1503 O O . SER A 1 210 ? 3.437 -12.464 -5.577 1.00 87.25 210 SER A O 1
ATOM 1505 N N . TYR A 1 211 ? 4.276 -12.502 -3.490 1.00 91.06 211 TYR A N 1
ATOM 1506 C CA . TYR A 1 211 ? 5.204 -11.396 -3.702 1.00 91.06 211 TYR A CA 1
ATOM 1507 C C . TYR A 1 211 ? 6.663 -11.811 -3.549 1.00 91.06 211 TYR A C 1
ATOM 1509 O O . TYR A 1 211 ? 6.999 -12.850 -2.974 1.00 91.06 211 TYR A O 1
ATOM 1517 N N . ARG A 1 212 ? 7.548 -10.973 -4.080 1.00 92.69 212 ARG A N 1
ATOM 1518 C CA . ARG A 1 212 ? 8.992 -11.093 -3.928 1.00 92.69 212 ARG A CA 1
ATOM 1519 C C . ARG A 1 212 ? 9.616 -9.713 -3.809 1.00 92.69 212 ARG A C 1
ATOM 1521 O O . ARG A 1 212 ? 9.317 -8.817 -4.592 1.00 92.69 212 ARG A O 1
ATOM 1528 N N . GLU A 1 213 ? 10.538 -9.575 -2.869 1.00 93.50 213 GLU A N 1
ATOM 1529 C CA . GLU A 1 213 ? 11.448 -8.435 -2.843 1.00 93.50 213 GLU A CA 1
ATOM 1530 C C . GLU A 1 213 ? 12.621 -8.701 -3.785 1.00 93.50 213 GLU A C 1
ATOM 1532 O O . GLU A 1 213 ? 13.252 -9.761 -3.752 1.00 93.50 213 GLU A O 1
ATOM 1537 N N . MET A 1 214 ? 12.904 -7.736 -4.648 1.00 94.00 214 MET A N 1
ATOM 1538 C CA . MET A 1 214 ? 13.985 -7.782 -5.617 1.00 94.00 214 MET A CA 1
ATOM 1539 C C . MET A 1 214 ? 14.974 -6.668 -5.315 1.00 94.00 214 MET A C 1
ATOM 1541 O O . MET A 1 214 ? 14.602 -5.502 -5.184 1.00 94.00 214 MET A O 1
ATOM 1545 N N . LYS A 1 215 ? 16.250 -7.034 -5.223 1.00 94.62 215 LYS A N 1
ATOM 1546 C CA . LYS A 1 215 ? 17.345 -6.076 -5.121 1.00 94.62 215 LYS A CA 1
ATOM 1547 C C . LYS A 1 215 ? 17.780 -5.653 -6.519 1.00 94.62 215 LYS A C 1
ATOM 1549 O O . LYS A 1 215 ? 17.952 -6.495 -7.397 1.00 94.62 215 LYS A O 1
ATOM 1554 N N . ILE A 1 216 ? 17.966 -4.354 -6.701 1.00 94.25 216 ILE A N 1
ATOM 1555 C CA . ILE A 1 216 ? 18.423 -3.737 -7.940 1.00 94.25 216 ILE A CA 1
ATOM 1556 C C . ILE A 1 216 ? 19.804 -3.159 -7.656 1.00 94.25 216 ILE A C 1
ATOM 1558 O O . ILE A 1 216 ? 19.957 -2.289 -6.801 1.00 94.25 216 ILE A O 1
ATOM 1562 N N . ASP A 1 217 ? 20.816 -3.671 -8.353 1.00 91.69 217 ASP A N 1
ATOM 1563 C CA . ASP A 1 217 ? 22.230 -3.358 -8.118 1.00 91.69 217 ASP A CA 1
ATOM 1564 C C . ASP A 1 217 ? 22.869 -2.678 -9.345 1.00 91.69 217 ASP A C 1
ATOM 1566 O O . ASP A 1 217 ? 23.955 -3.034 -9.793 1.00 91.69 217 ASP A O 1
ATOM 1570 N N . GLY A 1 218 ? 22.189 -1.686 -9.924 1.00 84.56 218 GLY A N 1
ATOM 1571 C CA . GLY A 1 218 ? 22.678 -0.890 -11.059 1.00 84.56 218 GLY A CA 1
ATOM 1572 C C . GLY A 1 218 ? 22.303 -1.434 -12.439 1.00 84.56 218 GLY A C 1
ATOM 1573 O O . GLY A 1 218 ? 22.247 -0.660 -13.391 1.00 84.56 218 GLY A O 1
ATOM 1574 N N . GLY A 1 219 ? 22.014 -2.732 -12.556 1.00 87.88 219 GLY A N 1
ATOM 1575 C CA . GLY A 1 219 ? 21.527 -3.341 -13.797 1.00 87.88 219 GLY A CA 1
ATOM 1576 C C . GLY A 1 219 ? 20.032 -3.079 -14.039 1.00 87.88 219 GLY A C 1
ATOM 1577 O O . GLY A 1 219 ? 19.274 -3.014 -13.069 1.00 87.88 219 GLY A O 1
ATOM 1578 N N . PRO A 1 220 ? 19.588 -2.948 -15.305 1.00 90.88 220 PRO A N 1
ATOM 1579 C CA . PRO A 1 220 ? 18.177 -2.771 -15.621 1.00 90.88 220 PRO A CA 1
ATOM 1580 C C . PRO A 1 220 ? 17.384 -4.052 -15.329 1.00 90.88 220 PRO A C 1
ATOM 1582 O O . PRO A 1 220 ? 17.750 -5.137 -15.781 1.00 90.88 220 PRO A O 1
ATOM 1585 N N . LEU A 1 221 ? 16.268 -3.918 -14.616 1.00 92.56 221 LEU A N 1
ATOM 1586 C CA . LEU A 1 221 ? 15.314 -4.993 -14.356 1.00 92.56 221 LEU A CA 1
ATOM 1587 C C . LEU A 1 221 ? 14.021 -4.721 -15.127 1.00 92.56 221 LEU A C 1
ATOM 1589 O O . LEU A 1 221 ? 13.347 -3.728 -14.868 1.00 92.56 221 LEU A O 1
ATOM 1593 N N . SER A 1 222 ? 13.670 -5.607 -16.061 1.00 92.94 222 SER A N 1
ATOM 1594 C CA . SER A 1 222 ? 12.402 -5.528 -16.796 1.00 92.94 222 SER A CA 1
ATOM 1595 C C . SER A 1 222 ? 11.320 -6.346 -16.095 1.00 92.94 222 SER A C 1
ATOM 1597 O O . SER A 1 222 ? 11.530 -7.521 -15.798 1.00 92.94 222 SER A O 1
ATOM 1599 N N . LEU A 1 223 ? 10.158 -5.745 -15.855 1.00 92.69 223 LEU A N 1
ATOM 1600 C CA . LEU A 1 223 ? 9.001 -6.390 -15.228 1.00 92.69 223 LEU A CA 1
ATOM 1601 C C . LEU A 1 223 ? 7.700 -5.845 -15.811 1.00 92.69 223 LEU A C 1
ATOM 1603 O O . LEU A 1 223 ? 7.695 -4.772 -16.414 1.00 92.69 223 LEU A O 1
ATOM 1607 N N . ARG A 1 224 ? 6.592 -6.571 -15.649 1.00 92.06 224 ARG A N 1
ATOM 1608 C CA . ARG A 1 224 ? 5.285 -6.045 -16.051 1.00 92.06 224 ARG A CA 1
ATOM 1609 C C . ARG A 1 224 ? 4.885 -4.897 -15.131 1.00 92.06 224 ARG A C 1
ATOM 1611 O O . ARG A 1 224 ? 5.081 -4.982 -13.922 1.00 92.06 224 ARG A O 1
ATOM 1618 N N . ALA A 1 225 ? 4.320 -3.836 -15.695 1.00 90.12 225 ALA A N 1
ATOM 1619 C CA . ALA A 1 225 ? 3.964 -2.636 -14.952 1.00 90.12 225 ALA A CA 1
ATOM 1620 C C . ALA A 1 225 ? 3.017 -2.943 -13.781 1.00 90.12 225 ALA A C 1
ATOM 1622 O O . ALA A 1 225 ? 3.228 -2.436 -12.680 1.00 90.12 225 ALA A O 1
ATOM 1623 N N . ASP A 1 226 ? 2.023 -3.808 -14.005 1.00 90.19 226 ASP A N 1
ATOM 1624 C CA . ASP A 1 226 ? 1.032 -4.263 -13.020 1.00 90.19 226 ASP A CA 1
ATOM 1625 C C . ASP A 1 226 ? 1.640 -5.068 -11.863 1.00 90.19 226 ASP A C 1
ATOM 1627 O O . ASP A 1 226 ? 1.176 -4.948 -10.734 1.00 90.19 226 ASP A O 1
ATOM 1631 N N . SER A 1 227 ? 2.730 -5.794 -12.105 1.00 92.62 227 SER A N 1
ATOM 1632 C CA . SER A 1 227 ? 3.446 -6.543 -11.069 1.00 92.62 227 SER A CA 1
ATOM 1633 C C . SER A 1 227 ? 4.205 -5.663 -10.073 1.00 92.62 227 SER A C 1
ATOM 1635 O O . SER A 1 227 ? 4.569 -6.153 -9.007 1.00 92.62 227 SER A O 1
ATOM 1637 N N . LEU A 1 228 ? 4.499 -4.396 -10.384 1.00 94.06 228 LEU A N 1
ATOM 1638 C CA . LEU A 1 228 ? 5.215 -3.523 -9.451 1.00 94.06 228 LEU A CA 1
ATOM 1639 C C . LEU A 1 228 ? 4.287 -3.057 -8.327 1.00 94.06 228 LEU A C 1
ATOM 1641 O O . LEU A 1 228 ? 3.292 -2.382 -8.593 1.00 94.06 228 LEU A O 1
ATOM 1645 N N . LEU A 1 229 ? 4.654 -3.361 -7.080 1.00 94.19 229 LEU A N 1
ATOM 1646 C CA . LEU A 1 229 ? 3.930 -2.910 -5.892 1.00 94.19 229 LEU A CA 1
ATOM 1647 C C . LEU A 1 229 ? 4.592 -1.714 -5.227 1.00 94.19 229 LEU A C 1
ATOM 1649 O O . LEU A 1 229 ? 3.908 -0.761 -4.879 1.00 94.19 229 LEU A O 1
ATOM 1653 N N . LEU A 1 230 ? 5.906 -1.774 -5.015 1.00 94.81 230 LEU A N 1
ATOM 1654 C CA . LEU A 1 230 ? 6.670 -0.762 -4.286 1.00 94.81 230 LEU A CA 1
ATOM 1655 C C . LEU A 1 230 ? 8.056 -0.621 -4.905 1.00 94.81 230 LEU A C 1
ATOM 1657 O O . LEU A 1 230 ? 8.622 -1.599 -5.395 1.00 94.81 230 LEU A O 1
ATOM 1661 N N . SER A 1 231 ? 8.622 0.577 -4.832 1.00 94.69 231 SER A N 1
ATOM 1662 C CA . SER A 1 231 ? 9.993 0.858 -5.242 1.00 94.69 231 SER A CA 1
ATOM 1663 C C . SER A 1 231 ? 10.613 1.935 -4.357 1.00 94.69 231 SER A C 1
ATOM 1665 O O . SER A 1 231 ? 9.950 2.916 -4.007 1.00 94.69 231 SER A O 1
ATOM 1667 N N . ASP A 1 232 ? 11.893 1.763 -4.028 1.00 94.31 232 ASP A N 1
ATOM 1668 C CA . ASP A 1 232 ? 12.693 2.794 -3.361 1.00 94.31 232 ASP A CA 1
ATOM 1669 C C . ASP A 1 232 ? 12.842 4.051 -4.249 1.00 94.31 232 ASP A C 1
ATOM 1671 O O . ASP A 1 232 ? 12.726 3.980 -5.475 1.00 94.31 232 ASP A O 1
ATOM 1675 N N . GLU A 1 233 ? 13.136 5.196 -3.625 1.00 92.00 233 GLU A N 1
ATOM 1676 C CA . GLU A 1 233 ? 13.279 6.511 -4.282 1.00 92.00 233 GLU A CA 1
ATOM 1677 C C . GLU A 1 233 ? 14.392 6.559 -5.345 1.00 92.00 233 GLU A C 1
ATOM 1679 O O . GLU A 1 233 ? 14.298 7.272 -6.342 1.00 92.00 233 GLU A O 1
ATOM 1684 N N . SER A 1 234 ? 15.455 5.780 -5.143 1.00 91.56 234 SER A N 1
ATOM 1685 C CA . SER A 1 234 ? 16.660 5.763 -5.976 1.00 91.56 234 SER A CA 1
ATOM 1686 C C . SER A 1 234 ? 16.518 4.883 -7.217 1.00 91.56 234 SER A C 1
ATOM 1688 O O . SER A 1 234 ? 17.453 4.767 -8.017 1.00 91.56 234 SER A O 1
ATOM 1690 N N . VAL A 1 235 ? 15.362 4.240 -7.373 1.00 92.75 235 VAL A N 1
ATOM 1691 C CA . VAL A 1 235 ? 15.032 3.413 -8.525 1.00 92.75 235 VAL A CA 1
ATOM 1692 C C . VAL A 1 235 ? 14.247 4.257 -9.519 1.00 92.75 235 VAL A C 1
ATOM 1694 O O . VAL A 1 235 ? 13.165 4.766 -9.235 1.00 92.75 235 VAL A O 1
ATOM 1697 N N . THR A 1 236 ? 14.793 4.388 -10.720 1.00 91.31 236 THR A N 1
ATOM 1698 C CA . THR A 1 236 ? 14.137 5.089 -11.822 1.00 91.31 236 THR A CA 1
ATOM 1699 C C . THR A 1 236 ? 13.279 4.112 -12.611 1.00 91.31 236 THR A C 1
ATOM 1701 O O . THR A 1 236 ? 13.717 3.003 -12.918 1.00 91.31 236 THR A O 1
ATOM 1704 N N . LEU A 1 237 ? 12.061 4.527 -12.955 1.00 91.56 237 LEU A N 1
ATOM 1705 C CA . LEU A 1 237 ? 11.132 3.751 -13.769 1.00 91.56 237 LEU A CA 1
ATOM 1706 C C . LEU A 1 237 ? 11.114 4.333 -15.180 1.00 91.56 237 LEU A C 1
ATOM 1708 O O . LEU A 1 237 ? 10.975 5.541 -15.363 1.00 91.56 237 LEU A O 1
ATOM 1712 N N . SER A 1 238 ? 11.229 3.469 -16.179 1.00 90.25 238 SER A N 1
ATOM 1713 C CA . SER A 1 238 ? 11.162 3.853 -17.588 1.00 90.25 238 SER A CA 1
ATOM 1714 C C . SER A 1 238 ? 10.391 2.820 -18.401 1.00 90.25 238 SER A C 1
ATOM 1716 O O . SER A 1 238 ? 10.215 1.680 -17.973 1.00 90.25 238 SER A O 1
ATOM 1718 N N . ALA A 1 239 ? 9.904 3.218 -19.574 1.00 88.12 239 ALA A N 1
ATOM 1719 C CA . ALA A 1 239 ? 9.252 2.305 -20.503 1.00 88.12 239 ALA A CA 1
ATOM 1720 C C . ALA A 1 239 ? 10.235 1.237 -20.995 1.00 88.12 239 ALA A C 1
ATOM 1722 O O . ALA A 1 239 ? 11.339 1.573 -21.431 1.00 88.12 239 ALA A O 1
ATOM 1723 N N . ALA A 1 240 ? 9.823 -0.030 -21.017 1.00 85.50 240 ALA A N 1
ATOM 1724 C CA . ALA A 1 240 ? 10.562 -1.036 -21.766 1.00 85.50 240 ALA A CA 1
ATOM 1725 C C . ALA A 1 240 ? 10.353 -0.806 -23.269 1.00 85.50 240 ALA A C 1
ATOM 1727 O O . ALA A 1 240 ? 9.271 -1.042 -23.811 1.00 85.50 240 ALA A O 1
ATOM 1728 N N . GLY A 1 241 ? 11.392 -0.323 -23.955 1.00 82.06 241 GLY A N 1
ATOM 1729 C CA . GLY A 1 241 ? 11.363 -0.165 -25.407 1.00 82.06 241 GLY A CA 1
ATOM 1730 C C . GLY A 1 241 ? 10.995 -1.487 -26.089 1.00 82.06 241 GLY A C 1
ATOM 1731 O O . GLY A 1 241 ? 11.637 -2.507 -25.854 1.00 82.06 241 GLY A O 1
ATOM 1732 N N . GLY A 1 242 ? 9.947 -1.473 -26.914 1.00 82.00 242 GLY A N 1
ATOM 1733 C CA . GLY A 1 242 ? 9.506 -2.644 -27.680 1.00 82.00 242 GLY A CA 1
ATOM 1734 C C . GLY A 1 242 ? 8.645 -3.663 -26.923 1.00 82.00 242 GLY A C 1
ATOM 1735 O O . GLY A 1 242 ? 8.251 -4.653 -27.532 1.00 82.00 242 GLY A O 1
ATOM 1736 N N . MET A 1 243 ? 8.308 -3.438 -25.645 1.00 86.69 243 MET A N 1
ATOM 1737 C CA . MET A 1 243 ? 7.422 -4.321 -24.869 1.00 86.69 243 MET A CA 1
ATOM 1738 C C . MET A 1 243 ? 6.321 -3.516 -24.156 1.00 86.69 243 MET A C 1
ATOM 1740 O O . MET A 1 243 ? 6.555 -2.978 -23.070 1.00 86.69 243 MET A O 1
ATOM 1744 N N . PRO A 1 244 ? 5.110 -3.404 -24.736 1.00 85.88 244 PRO A N 1
ATOM 1745 C CA . PRO A 1 244 ? 4.016 -2.671 -24.107 1.00 85.88 244 PRO A CA 1
ATOM 1746 C C . PRO A 1 244 ? 3.605 -3.331 -22.786 1.00 85.88 244 PRO A C 1
ATOM 1748 O O . PRO A 1 244 ? 3.556 -4.554 -22.677 1.00 85.88 244 PRO A O 1
ATOM 1751 N N . GLY A 1 245 ? 3.313 -2.513 -21.773 1.00 87.94 245 GLY A N 1
ATOM 1752 C CA . GLY A 1 245 ? 2.946 -2.993 -20.437 1.00 87.94 245 GLY A CA 1
ATOM 1753 C C . GLY A 1 245 ? 4.127 -3.429 -19.564 1.00 87.94 245 GLY A C 1
ATOM 1754 O O . GLY A 1 245 ? 3.900 -3.925 -18.464 1.00 87.94 245 GLY A O 1
ATOM 1755 N N . TYR A 1 246 ? 5.372 -3.229 -20.008 1.00 91.75 246 TYR A N 1
ATOM 1756 C CA . TYR A 1 246 ? 6.572 -3.500 -19.216 1.00 91.75 246 TYR A CA 1
ATOM 1757 C C . TYR A 1 246 ? 7.295 -2.211 -18.809 1.00 91.75 246 TYR A C 1
ATOM 1759 O O . TYR A 1 246 ? 7.370 -1.236 -19.563 1.00 91.75 246 TYR A O 1
ATOM 1767 N N . LEU A 1 247 ? 7.862 -2.239 -17.606 1.00 92.19 247 LEU A N 1
ATOM 1768 C CA . LEU A 1 247 ? 8.722 -1.207 -17.044 1.00 92.19 247 LEU A CA 1
ATOM 1769 C C . LEU A 1 247 ? 10.151 -1.728 -16.935 1.00 92.19 247 LEU A C 1
ATOM 1771 O O . LEU A 1 247 ? 10.377 -2.897 -16.620 1.00 92.19 247 LEU A O 1
ATOM 1775 N N . VAL A 1 248 ? 11.108 -0.831 -17.144 1.00 93.44 248 VAL A N 1
ATOM 1776 C CA . VAL A 1 248 ? 12.517 -1.027 -16.817 1.00 93.44 248 VAL A CA 1
ATOM 1777 C C . VAL A 1 248 ? 12.826 -0.215 -15.573 1.00 93.44 248 VAL A C 1
ATOM 1779 O O . VAL A 1 248 ? 12.718 1.015 -15.580 1.00 93.44 248 VAL A O 1
ATOM 1782 N N . LEU A 1 249 ? 13.218 -0.918 -14.516 1.00 93.94 249 LEU A N 1
ATOM 1783 C CA . LEU A 1 249 ? 13.715 -0.338 -13.281 1.00 93.94 249 LEU A CA 1
ATOM 1784 C C . LEU A 1 249 ? 15.238 -0.260 -13.361 1.00 93.94 249 LEU A C 1
ATOM 1786 O O . LEU A 1 249 ? 15.898 -1.255 -13.662 1.00 93.94 249 LEU A O 1
ATOM 1790 N N . SER A 1 250 ? 15.799 0.910 -13.090 1.00 93.38 250 SER A N 1
ATOM 1791 C CA . SER A 1 250 ? 17.243 1.157 -13.110 1.00 93.38 250 SER A CA 1
ATOM 1792 C C . SER A 1 250 ? 17.688 1.926 -11.867 1.00 93.38 250 SER A C 1
ATOM 1794 O O . SER A 1 250 ? 16.873 2.513 -11.160 1.00 93.38 250 SER A O 1
ATOM 1796 N N . GLY A 1 251 ? 18.989 1.904 -11.571 1.00 93.44 251 GLY A N 1
ATOM 1797 C CA . GLY A 1 251 ? 19.548 2.502 -10.356 1.00 93.44 251 GLY A CA 1
ATOM 1798 C C . GLY A 1 251 ? 19.886 1.457 -9.296 1.00 93.44 251 GLY A C 1
ATOM 1799 O O . GLY A 1 251 ? 20.190 0.309 -9.621 1.00 93.44 251 GLY A O 1
ATOM 1800 N N . ARG A 1 252 ? 19.893 1.855 -8.023 1.00 94.56 252 ARG A N 1
ATOM 1801 C CA . ARG A 1 252 ? 20.166 0.952 -6.895 1.00 94.56 252 ARG A CA 1
ATOM 1802 C C . ARG A 1 252 ? 19.045 1.045 -5.883 1.00 94.56 252 ARG A C 1
ATOM 1804 O O . ARG A 1 252 ? 18.633 2.152 -5.575 1.00 94.56 252 ARG A O 1
ATOM 1811 N N . GLY A 1 253 ? 18.588 -0.076 -5.344 1.00 93.81 253 GLY A N 1
ATOM 1812 C CA . GLY A 1 253 ? 17.528 -0.083 -4.336 1.00 93.81 253 GLY A CA 1
ATOM 1813 C C . GLY A 1 253 ? 16.778 -1.403 -4.297 1.00 93.81 253 GLY A C 1
ATOM 1814 O O . GLY A 1 253 ? 17.277 -2.431 -4.762 1.00 93.81 253 GLY A O 1
ATOM 1815 N N . ARG A 1 254 ? 15.575 -1.374 -3.734 1.00 93.88 254 ARG A N 1
ATOM 1816 C CA . ARG A 1 254 ? 14.659 -2.511 -3.699 1.00 93.88 254 ARG A CA 1
ATOM 1817 C C . ARG A 1 254 ? 13.364 -2.191 -4.428 1.00 93.88 254 ARG A C 1
ATOM 1819 O O . ARG A 1 254 ? 12.897 -1.054 -4.434 1.00 93.88 254 ARG A O 1
ATOM 1826 N N . ALA A 1 255 ? 12.785 -3.233 -5.006 1.00 94.44 255 ALA A N 1
ATOM 1827 C CA . ALA A 1 255 ? 11.434 -3.225 -5.529 1.00 94.44 255 ALA A CA 1
ATOM 1828 C C . ALA A 1 255 ? 10.675 -4.438 -4.993 1.00 94.44 255 ALA A C 1
ATOM 1830 O O . ALA A 1 255 ? 11.233 -5.532 -4.891 1.00 94.44 255 ALA A O 1
ATOM 1831 N N . VAL A 1 256 ? 9.403 -4.253 -4.663 1.00 94.69 256 VAL A N 1
ATOM 1832 C CA . VAL A 1 256 ? 8.502 -5.347 -4.299 1.00 94.69 256 VAL A CA 1
ATOM 1833 C C . VAL A 1 256 ? 7.620 -5.631 -5.499 1.00 94.69 256 VAL A C 1
ATOM 1835 O O . VAL A 1 256 ? 6.980 -4.721 -6.031 1.00 94.69 256 VAL A O 1
ATOM 1838 N N . VAL A 1 257 ? 7.599 -6.889 -5.929 1.00 94.31 257 VAL A N 1
ATOM 1839 C CA . VAL A 1 257 ? 6.823 -7.340 -7.084 1.00 94.31 257 VAL A CA 1
ATOM 1840 C C . VAL A 1 257 ? 5.841 -8.430 -6.688 1.00 94.31 257 VAL A C 1
ATOM 1842 O O . VAL A 1 257 ? 6.174 -9.281 -5.865 1.00 94.31 257 VAL A O 1
ATOM 1845 N N . ALA A 1 258 ? 4.660 -8.422 -7.295 1.00 91.44 258 ALA A N 1
ATOM 1846 C CA . ALA A 1 258 ? 3.648 -9.465 -7.171 1.00 91.44 258 ALA A CA 1
ATOM 1847 C C . ALA A 1 258 ? 3.417 -10.210 -8.487 1.00 91.44 258 ALA A C 1
ATOM 1849 O O . ALA A 1 258 ? 3.768 -9.727 -9.570 1.00 91.44 258 ALA A O 1
ATOM 1850 N N . ARG A 1 259 ? 2.862 -11.416 -8.364 1.00 82.69 259 ARG A N 1
ATOM 1851 C CA . ARG A 1 259 ? 2.509 -12.310 -9.468 1.00 82.69 259 ARG A CA 1
ATOM 1852 C C . ARG A 1 259 ? 1.022 -12.575 -9.535 1.00 82.69 259 ARG A C 1
ATOM 1854 O O . ARG A 1 259 ? 0.468 -12.900 -8.465 1.00 82.69 259 ARG A O 1
#

Radius of gyration: 33.95 Å; chains: 1; bounding box: 122×93×71 Å

Foldseek 3Di:
DDDDDDDDDDDDDDDDDDDDDDDDDDPPPDDPDDDDDDDDDDPPPPDDPDPDDDDDDDDDDDDDDDDDDDDDDDDPPDPDDDPDDDPPPPQWDWWDWDWDQDPPLQKIKIFTQFTKKWFQPQFWDDWDPQWDWDDDPNTTITGGGTITMTGDPAFRKDKDKAAAQKKFQQNFFGMWGPNWDWDQDPDPLLVSMIGGHDDMTITIGGQRHDKDKDWADFDKDKDFNNFWGIWDNQWDWDDDPPDPRIIITGGGGITMTHD